Protein AF-A0A952DUS1-F1 (afdb_monomer)

InterPro domains:
  IPR027417 P-loop containing nucleoside triphosphate hydrolase [G3DSA:3.40.50.300] (45-186)

Foldseek 3Di:
DDDDDPDPPDDPDPPDQAALVRQVVVLVLLLVVLLVVVLVCLVVVVWQAEEEEAAPQLCLVVSVLSNCVSCVVVVAAEAEEEAAPFDAQNDHQQWDDDPVGDTPGDNGGHAQELVVVLVCLVVCVPPQQHEYEYAQVLRRHDDLVRVVSNSVSCVVSNHRYYYYHYQAAQLRAGSVVSQSSLVPTLAYEYTWHQAPQRSRDTFQHKWWKFWADPVGHTDLLPIAIGGHWAADSVSSNLLLVLCCVQAVQFQFADDPPPPPDTTGIHTDPDPDPVNVHHNNDRDHGPSVSVCCSCVRSVRDRHPDGCHSLNSHDDPNYDDPVPDDDD

Nearest PDB structures (foldseek):
  5fuy-assembly2_F-2  TM=8.968E-01  e=5.898E-08  Trypanosoma brucei
  5fuy-assembly1_B  TM=7.783E-01  e=5.898E-08  Trypanosoma brucei
  5fuy-assembly1_D  TM=7.734E-01  e=2.619E-07  Trypanosoma brucei
  5fuy-assembly1_C  TM=7.601E-01  e=5.046E-07  Trypanosoma brucei
  5fuy-assembly1_A  TM=7.558E-01  e=7.660E-07  Trypanosoma brucei

Mean predicted aligned error: 10.86 Å

Solvent-accessible surface area (backbone atoms only — not comparable to full-atom values): 17788 Å² total; per-residue (Å²): 134,90,79,85,95,80,82,92,80,89,70,87,76,70,75,69,80,36,48,48,69,54,39,55,48,50,52,51,51,51,36,53,51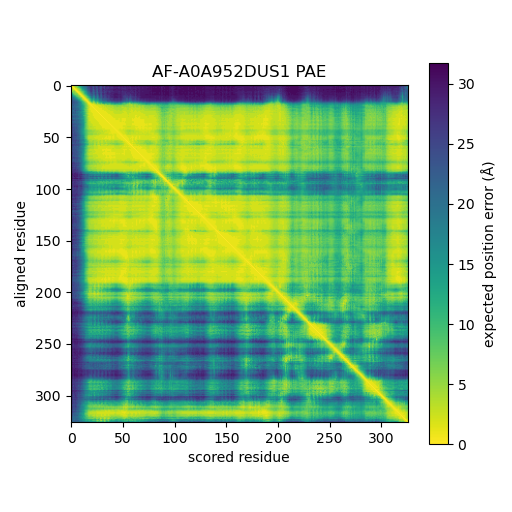,51,23,52,53,52,39,50,28,48,74,74,64,76,35,50,30,37,26,36,29,18,31,62,79,22,48,49,67,50,29,50,49,52,24,54,49,55,35,45,76,68,74,42,55,60,42,35,36,32,35,53,88,55,32,60,69,80,45,55,61,46,46,44,81,35,95,88,72,55,61,54,69,69,57,38,36,52,28,74,44,50,65,66,56,44,51,31,50,77,71,50,75,45,54,82,54,31,32,40,34,33,40,54,37,66,62,21,48,86,53,68,66,53,52,50,52,40,52,52,50,31,54,78,49,51,24,30,36,40,35,26,28,45,42,43,44,49,43,51,45,71,30,66,58,38,52,60,49,43,78,70,23,64,36,22,43,65,30,49,9,59,18,72,86,76,30,25,46,66,7,45,41,34,43,32,35,37,23,24,44,98,87,68,48,77,40,65,72,46,32,19,56,37,26,34,62,27,49,38,55,68,51,36,44,47,50,54,48,43,49,50,71,72,35,76,66,43,39,78,40,77,52,92,79,75,59,94,59,85,33,21,29,32,77,48,64,64,92,43,70,85,74,70,52,40,47,43,58,77,46,55,63,50,64,64,49,49,49,48,54,36,68,74,62,69,53,75,90,44,86,62,59,67,45,53,68,68,76,54,87,62,92,39,45,63,60,70,89,79,58,87,82,135

Sequence (326 aa):
MLIDDTDLTNSPLQPEALNKAQTERLIRERSRYATELVTTGILDGTLHLTTLYGVMGGRKTGTLADIVSGLRSNSRSVHIYQPKGINRGGLNDDQVWRRDGEAITGNVAGADSLLPIISNIKSRVIEPGAVISLVEAQFIDSDPDNIAAFLDIAKQMQHPVIVDALGSWFDGLPVGVCGDYIQRSNLAIPFQGWDDLDHSRFADCTLRLVGITPNGDVIDPHTEDTYYRGLTQPERIDLVNKVREVYQDRLLLNNPDGYQGVCYGLPSYTRDARFAPGAGRYRSASIDNWRQLYDFTGTPITTNVQPIKEVFSGENILNWQTVGFD

Secondary structure (DSSP, 8-state):
----S---SS---------HHHHHHHHHHHHHHHHHHHHHHHHTT--SEEEEEE-TTS-HHHHHHHHHHHHHHTT--EEEEEETT--STT--TT-EE-TTS-EE-SSEEEES-SHHHHHHHHTTSSPTT-EEEESSGGGT---HHHHHHHHHHHHHTT--EEEEEESB-TTS-B-HHHHHHHHH-SEEEEE-EE-TTTSSSEE-EEEEEEEE-TTS-EEEEEEEEEEE----HHHHHHHHHHHHHHHTT-EEEPPTT-----EEEEE-----TTTSS--SS--PPPHHHHHHHHHHHT----S----GGGTS--TTB--GGG----

Radius of gyration: 20.52 Å; Cα contacts (8 Å, |Δi|>4): 622; chains: 1; bounding box: 64×34×56 Å

pLDDT: mean 72.06, std 20.37, range [25.39, 98.19]

Structure (mmCIF, N/CA/C/O backbone):
data_AF-A0A952DUS1-F1
#
_entry.id   AF-A0A952DUS1-F1
#
loop_
_atom_site.group_PDB
_atom_site.id
_atom_site.type_symbol
_atom_site.label_atom_id
_atom_site.label_alt_id
_atom_site.label_comp_id
_atom_site.label_asym_id
_atom_site.label_entity_id
_atom_site.label_seq_id
_atom_site.pdbx_PDB_ins_code
_atom_site.Cartn_x
_atom_site.Cartn_y
_atom_site.Cartn_z
_atom_site.occupancy
_atom_site.B_iso_or_equiv
_atom_site.auth_seq_id
_atom_site.auth_comp_id
_atom_site.auth_asym_id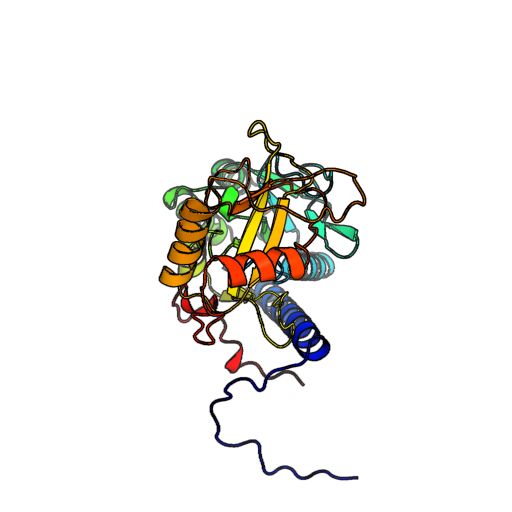
_atom_site.auth_atom_id
_atom_site.pdbx_PDB_model_num
ATOM 1 N N . MET A 1 1 ? -30.073 18.030 -25.724 1.00 34.53 1 MET A N 1
ATOM 2 C CA . MET A 1 1 ? -29.733 17.112 -26.827 1.00 34.53 1 MET A CA 1
ATOM 3 C C . MET A 1 1 ? -29.600 15.755 -26.171 1.00 34.53 1 MET A C 1
ATOM 5 O O . MET A 1 1 ? -28.659 15.560 -25.419 1.00 34.53 1 MET A O 1
ATOM 9 N N . LEU A 1 2 ? -30.657 14.952 -26.268 1.00 28.55 2 LEU A N 1
ATOM 10 C CA . LEU A 1 2 ? -30.746 13.624 -25.661 1.00 28.55 2 LEU A CA 1
ATOM 11 C C . LEU A 1 2 ? -29.854 12.688 -26.479 1.00 28.55 2 LEU A C 1
ATOM 13 O O . LEU A 1 2 ? -29.974 12.685 -27.704 1.00 28.55 2 LEU A O 1
ATOM 17 N N . ILE A 1 3 ? -28.953 11.964 -25.820 1.00 26.81 3 ILE A N 1
ATOM 18 C CA . ILE A 1 3 ? -28.220 10.851 -26.425 1.00 26.81 3 ILE A CA 1
ATOM 19 C C . ILE A 1 3 ? -28.745 9.574 -25.772 1.00 26.81 3 ILE A C 1
ATOM 21 O O . ILE A 1 3 ? -29.011 9.551 -24.573 1.00 26.81 3 ILE A O 1
ATOM 25 N N . ASP A 1 4 ? -28.981 8.609 -26.649 1.00 25.39 4 ASP A N 1
ATOM 26 C CA . ASP A 1 4 ? -29.752 7.379 -26.521 1.00 25.39 4 ASP A CA 1
ATOM 27 C C . ASP A 1 4 ? -29.122 6.357 -25.559 1.00 25.39 4 ASP A C 1
ATOM 29 O O . ASP A 1 4 ? -27.901 6.252 -25.455 1.00 25.39 4 ASP A O 1
ATOM 33 N N . ASP A 1 5 ? -29.983 5.594 -24.889 1.00 33.91 5 ASP A N 1
ATOM 34 C CA . ASP A 1 5 ? -29.718 4.803 -23.677 1.00 33.91 5 ASP A CA 1
ATOM 35 C C . ASP A 1 5 ? -29.651 3.288 -23.984 1.00 33.91 5 ASP A C 1
ATOM 37 O O . ASP A 1 5 ? -30.191 2.453 -23.258 1.00 33.91 5 ASP A O 1
ATOM 41 N N . THR A 1 6 ? -29.065 2.901 -25.125 1.00 29.48 6 THR A N 1
ATOM 42 C CA . THR A 1 6 ? -29.235 1.538 -25.674 1.00 29.48 6 THR A CA 1
ATOM 43 C C . THR A 1 6 ? -27.975 0.841 -26.201 1.00 29.48 6 THR A C 1
ATOM 45 O O . THR A 1 6 ? -28.086 0.031 -27.112 1.00 29.48 6 THR A O 1
ATOM 48 N N . ASP A 1 7 ? -26.796 1.038 -25.589 1.00 27.98 7 ASP A N 1
ATOM 49 C CA . ASP A 1 7 ? -25.590 0.275 -26.000 1.00 27.98 7 ASP A CA 1
ATOM 50 C C . ASP A 1 7 ? -24.656 -0.233 -24.875 1.00 27.98 7 ASP A C 1
ATOM 52 O O . ASP A 1 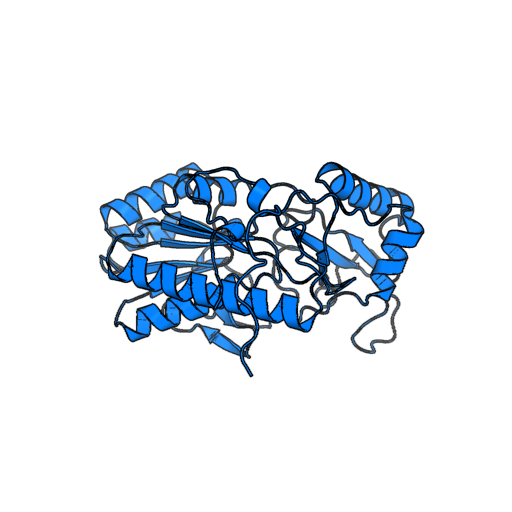7 ? -23.524 -0.637 -25.126 1.00 27.98 7 ASP A O 1
ATOM 56 N N . LEU A 1 8 ? -25.112 -0.296 -23.616 1.00 31.92 8 LEU A N 1
ATOM 57 C CA . LEU A 1 8 ? -24.276 -0.740 -22.478 1.00 31.92 8 LEU A CA 1
ATOM 58 C C . LEU A 1 8 ? -24.568 -2.156 -21.956 1.00 31.92 8 LEU A C 1
ATOM 60 O O . LEU A 1 8 ? -24.229 -2.484 -20.819 1.00 31.92 8 LEU A O 1
ATOM 64 N N . THR A 1 9 ? -25.148 -3.040 -22.771 1.00 31.78 9 THR A N 1
ATOM 65 C CA . THR A 1 9 ? -25.351 -4.441 -22.362 1.00 31.78 9 THR A CA 1
ATOM 66 C C . THR A 1 9 ? -24.590 -5.410 -23.262 1.00 31.78 9 THR A C 1
ATOM 68 O O . THR A 1 9 ? -24.868 -5.533 -24.448 1.00 31.78 9 THR A O 1
ATOM 71 N N . ASN A 1 10 ? -23.662 -6.145 -22.638 1.00 30.28 10 ASN A N 1
ATOM 72 C CA . ASN A 1 10 ? -22.916 -7.297 -23.159 1.00 30.28 10 ASN A CA 1
ATOM 73 C C . ASN A 1 10 ? -21.704 -7.010 -24.058 1.00 30.28 10 ASN A C 1
ATOM 75 O O . ASN A 1 10 ? -21.687 -7.332 -25.241 1.00 30.28 10 ASN A O 1
ATOM 79 N N . SER A 1 11 ? -20.606 -6.582 -23.438 1.00 25.80 11 SER A N 1
ATOM 80 C CA . SER A 1 11 ? -19.275 -7.037 -23.849 1.00 25.80 11 SER A CA 1
ATOM 81 C C . SER A 1 11 ? -18.365 -7.071 -22.617 1.00 25.80 11 SER A C 1
ATOM 83 O O . SER A 1 11 ? -18.368 -6.098 -21.858 1.00 25.80 11 SER A O 1
ATOM 85 N N . PRO A 1 12 ? -17.619 -8.161 -22.343 1.00 29.66 12 PRO A N 1
ATOM 86 C CA . PRO A 1 12 ? -16.571 -8.114 -21.336 1.00 29.66 12 PRO A CA 1
ATOM 87 C C . PRO A 1 12 ? -15.574 -7.081 -21.845 1.00 29.66 12 PRO A C 1
ATOM 89 O O . PRO A 1 12 ? -14.889 -7.338 -22.832 1.00 29.66 12 PRO A O 1
ATOM 92 N N . LEU A 1 13 ? -15.559 -5.895 -21.234 1.00 35.56 13 LEU A N 1
ATOM 93 C CA . LEU A 1 13 ? -14.638 -4.821 -21.581 1.00 35.56 13 LEU A CA 1
ATOM 94 C C . LEU A 1 13 ? -13.210 -5.382 -21.524 1.00 35.56 13 LEU A C 1
ATOM 96 O O . LEU A 1 13 ? -12.568 -5.401 -20.473 1.00 35.56 13 LEU A O 1
ATOM 100 N N . GLN A 1 14 ? -12.693 -5.821 -22.675 1.00 37.81 14 GLN A N 1
ATOM 101 C CA . GLN A 1 14 ? -11.315 -5.526 -23.001 1.00 37.81 14 GLN A CA 1
ATOM 102 C C . GLN A 1 14 ? -11.230 -4.015 -22.850 1.00 37.81 14 GLN A C 1
ATOM 104 O O . GLN A 1 14 ? -11.999 -3.323 -23.518 1.00 37.81 14 GLN A O 1
ATOM 109 N N . PRO A 1 15 ? -10.428 -3.496 -21.909 1.00 44.88 15 PRO A N 1
ATOM 110 C CA . PRO A 1 15 ? -10.396 -2.068 -21.699 1.00 44.88 15 PRO A CA 1
ATOM 111 C C . PRO A 1 15 ? -9.947 -1.459 -23.022 1.00 44.88 15 PRO A C 1
ATOM 113 O O . PRO A 1 15 ? -8.830 -1.719 -23.482 1.00 44.88 15 PRO A O 1
ATOM 116 N N . GLU A 1 16 ? -10.844 -0.703 -23.656 1.00 49.75 16 GLU A N 1
ATOM 117 C CA . GLU A 1 16 ? -10.467 0.231 -24.703 1.00 49.75 16 GLU A CA 1
ATOM 118 C C . GLU A 1 16 ? -9.232 0.975 -24.197 1.00 49.75 16 GLU A C 1
ATOM 120 O O . GLU A 1 16 ? -9.160 1.337 -23.017 1.00 49.75 16 GLU A O 1
ATOM 125 N N . ALA A 1 17 ? -8.210 1.108 -25.043 1.00 57.88 17 ALA A N 1
ATOM 126 C CA . ALA A 1 17 ? -7.012 1.839 -24.666 1.00 57.88 17 ALA A CA 1
ATOM 127 C C . ALA A 1 17 ? -7.438 3.246 -24.214 1.00 57.88 17 ALA A C 1
ATOM 129 O O . ALA A 1 17 ? -7.880 4.055 -25.028 1.00 57.88 17 ALA A O 1
ATOM 130 N N . LEU A 1 18 ? -7.356 3.510 -22.908 1.00 66.44 18 LEU A N 1
ATOM 131 C CA . LEU A 1 18 ? -7.603 4.830 -22.344 1.00 66.44 18 LEU A CA 1
ATOM 132 C C . LEU A 1 18 ? -6.501 5.760 -22.859 1.00 66.44 18 LEU A C 1
ATOM 134 O O . LEU A 1 18 ? -5.456 5.308 -23.292 1.00 66.44 18 LEU A O 1
ATOM 138 N N . ASN A 1 19 ? -6.668 7.071 -22.837 1.00 74.12 19 ASN A N 1
ATOM 139 C CA . ASN A 1 19 ? -5.522 7.973 -22.972 1.00 74.12 19 ASN A CA 1
ATOM 140 C C . ASN A 1 19 ? -4.934 8.299 -21.588 1.00 74.12 19 ASN A C 1
ATOM 142 O O . ASN A 1 19 ? -5.543 8.011 -20.557 1.00 74.12 19 ASN A O 1
ATOM 146 N N . LYS A 1 20 ? -3.767 8.956 -21.553 1.00 72.50 20 LYS A N 1
ATOM 147 C CA . LYS A 1 20 ? -3.098 9.369 -20.305 1.00 72.50 20 LYS A CA 1
ATOM 148 C C . LYS A 1 20 ? -4.036 10.048 -19.308 1.00 72.50 20 LYS A C 1
ATOM 150 O O . LYS A 1 20 ? -4.067 9.679 -18.137 1.00 72.50 20 LYS A O 1
ATOM 155 N N . ALA A 1 21 ? -4.816 11.020 -19.776 1.00 77.88 21 ALA A N 1
ATOM 156 C CA . ALA A 1 21 ? -5.717 11.782 -18.920 1.00 77.88 21 ALA A CA 1
ATOM 157 C C . ALA A 1 21 ? -6.835 10.903 -18.340 1.00 77.88 21 ALA A C 1
ATOM 159 O O . ALA A 1 21 ? -7.173 11.037 -17.165 1.00 77.88 21 ALA A O 1
ATOM 160 N N . GLN A 1 22 ? -7.377 9.976 -19.133 1.00 80.44 22 GLN A N 1
ATOM 161 C CA . GLN A 1 22 ? -8.388 9.018 -18.686 1.00 80.44 22 GLN A CA 1
ATOM 162 C C . GLN A 1 22 ? -7.818 8.013 -17.673 1.00 80.44 22 GLN A C 1
ATOM 164 O O . GLN A 1 22 ? -8.435 7.794 -16.632 1.00 80.44 22 GLN A O 1
ATOM 169 N N . THR A 1 23 ? -6.623 7.463 -17.913 1.00 75.00 23 THR A N 1
ATOM 170 C CA . THR A 1 23 ? -5.928 6.568 -16.969 1.00 75.00 23 THR A CA 1
ATOM 171 C C . THR A 1 23 ? -5.666 7.268 -15.634 1.00 75.00 23 THR A C 1
ATOM 173 O O . THR A 1 23 ? -5.975 6.736 -14.565 1.00 75.00 23 THR A O 1
ATOM 176 N N . GLU A 1 24 ? -5.135 8.493 -15.675 1.00 77.38 24 GLU A N 1
ATOM 177 C CA . GLU A 1 24 ? -4.877 9.287 -14.474 1.00 77.38 24 GLU A CA 1
ATOM 178 C C . GLU A 1 24 ? -6.161 9.647 -13.723 1.00 77.38 24 GLU A C 1
ATOM 180 O O . GLU A 1 24 ? -6.176 9.628 -12.489 1.00 77.38 24 GLU A O 1
ATOM 185 N N . ARG A 1 25 ? -7.233 9.992 -14.446 1.00 83.06 25 ARG A N 1
ATOM 186 C CA . ARG A 1 25 ? -8.546 10.262 -13.857 1.00 83.06 25 ARG A CA 1
ATOM 187 C C . ARG A 1 25 ? -9.076 9.021 -13.144 1.00 83.06 25 ARG A C 1
ATOM 189 O O . ARG A 1 25 ? -9.425 9.122 -11.972 1.00 83.06 25 ARG A O 1
ATOM 196 N N . LEU A 1 26 ? -9.033 7.857 -13.790 1.00 83.25 26 LEU A N 1
ATOM 197 C CA . LEU A 1 26 ? -9.537 6.620 -13.201 1.00 83.25 26 LEU A CA 1
ATOM 198 C C . LEU A 1 26 ? -8.725 6.189 -11.965 1.00 83.25 26 LEU A C 1
ATOM 200 O O . LEU A 1 26 ? -9.306 5.749 -10.977 1.00 83.25 26 LEU A O 1
ATOM 204 N N . ILE A 1 27 ? -7.396 6.377 -11.950 1.00 80.94 27 ILE A N 1
ATOM 205 C CA . ILE A 1 27 ? -6.570 6.165 -10.740 1.00 80.94 27 ILE A CA 1
ATOM 206 C C . ILE A 1 27 ? -7.042 7.062 -9.585 1.00 80.94 27 ILE A C 1
ATOM 208 O O . ILE A 1 27 ? -7.118 6.613 -8.439 1.00 80.94 27 ILE A O 1
ATOM 212 N N . ARG A 1 28 ? -7.357 8.334 -9.862 1.00 84.25 28 ARG A N 1
ATOM 213 C CA . ARG A 1 28 ? -7.849 9.271 -8.838 1.00 84.25 28 ARG A CA 1
ATOM 214 C C . ARG A 1 28 ? -9.249 8.897 -8.357 1.00 84.25 28 ARG A C 1
ATOM 216 O O . ARG 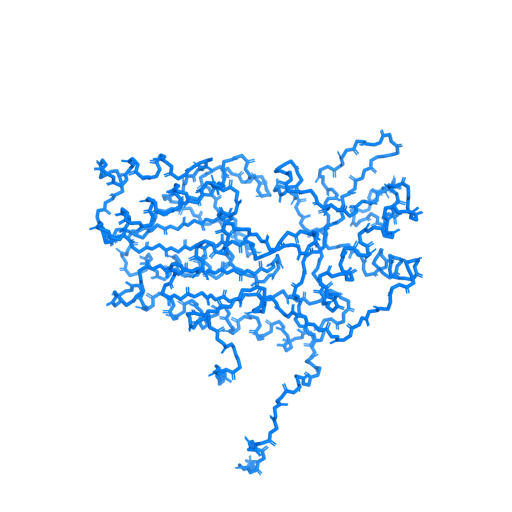A 1 28 ? -9.487 8.941 -7.155 1.00 84.25 28 ARG A O 1
ATOM 223 N N . GLU A 1 29 ? -10.144 8.500 -9.255 1.00 88.56 29 GLU A N 1
ATOM 224 C CA . GLU A 1 29 ? -11.502 8.064 -8.908 1.00 88.56 29 GLU A CA 1
ATOM 225 C C . GLU A 1 29 ? -11.488 6.787 -8.062 1.00 88.56 29 GLU A C 1
ATOM 227 O O . GLU A 1 29 ? -12.149 6.744 -7.026 1.00 88.56 29 GLU A O 1
ATOM 232 N N . ARG A 1 30 ? -10.648 5.803 -8.409 1.00 90.06 30 ARG A N 1
ATOM 233 C CA . ARG A 1 30 ? -10.405 4.607 -7.584 1.00 90.06 30 ARG A CA 1
ATOM 234 C C . ARG A 1 30 ? -9.867 4.960 -6.202 1.00 90.06 30 ARG A C 1
ATOM 236 O O . ARG A 1 30 ? -10.356 4.435 -5.208 1.00 90.06 30 ARG A O 1
ATOM 243 N N . SER A 1 31 ? -8.894 5.872 -6.128 1.00 90.06 31 SER A N 1
ATOM 244 C CA . SER A 1 31 ? -8.379 6.382 -4.851 1.00 90.06 31 SER A CA 1
ATOM 245 C C . SER A 1 31 ? -9.493 7.021 -4.022 1.00 90.06 31 SER A C 1
ATOM 247 O O . SER A 1 31 ? -9.631 6.688 -2.854 1.00 90.06 31 SER A O 1
ATOM 249 N N . ARG A 1 32 ? -10.317 7.893 -4.616 1.00 91.62 32 ARG A N 1
ATOM 250 C CA . ARG A 1 32 ? -11.434 8.554 -3.924 1.00 91.62 32 ARG A CA 1
ATOM 251 C C . ARG A 1 32 ? -12.456 7.544 -3.401 1.00 91.62 32 ARG A C 1
ATOM 253 O O . ARG A 1 32 ? -12.833 7.622 -2.237 1.00 91.62 32 ARG A O 1
ATOM 260 N N . TYR A 1 33 ? -12.860 6.592 -4.239 1.00 94.44 33 TYR A N 1
ATOM 261 C CA . TYR A 1 33 ? -13.798 5.536 -3.860 1.00 94.44 33 TYR A CA 1
ATOM 262 C C . TYR A 1 33 ? -13.248 4.674 -2.719 1.00 94.44 33 TYR A C 1
ATOM 264 O O . TYR A 1 33 ? -13.937 4.443 -1.731 1.00 94.44 33 TYR A O 1
ATOM 272 N N . ALA A 1 34 ? -11.986 4.243 -2.815 1.00 95.25 34 ALA A N 1
ATOM 273 C CA . ALA A 1 34 ? -11.331 3.486 -1.753 1.00 95.25 34 ALA A CA 1
ATOM 274 C C . ALA A 1 34 ? -11.264 4.286 -0.444 1.00 95.25 34 ALA A C 1
ATOM 276 O O . ALA A 1 34 ? -11.532 3.730 0.618 1.00 95.25 34 ALA A O 1
ATOM 277 N N . THR A 1 35 ? -10.960 5.586 -0.513 1.00 95.38 35 THR A N 1
ATOM 278 C CA . THR A 1 35 ? -10.967 6.465 0.660 1.00 95.38 35 THR A CA 1
ATOM 279 C C . THR A 1 35 ? -12.328 6.482 1.343 1.00 95.38 35 THR A C 1
ATOM 281 O O . THR A 1 35 ? -12.404 6.278 2.554 1.00 95.38 35 THR A O 1
ATOM 284 N N . GLU A 1 36 ? -13.398 6.710 0.584 1.00 95.69 36 GLU A N 1
ATOM 285 C CA . GLU A 1 36 ? -14.762 6.771 1.112 1.00 95.69 36 GLU A CA 1
ATOM 286 C C . GLU A 1 36 ? -15.203 5.432 1.709 1.00 95.69 36 GLU A C 1
ATOM 288 O O . GLU A 1 36 ? -15.675 5.392 2.848 1.00 95.69 36 GLU A O 1
ATOM 293 N N . LEU A 1 37 ? -14.974 4.338 0.978 1.00 96.56 37 LEU A N 1
ATOM 294 C CA . LEU A 1 37 ? -15.327 2.983 1.390 1.00 96.56 37 LEU A CA 1
ATOM 295 C C . LEU A 1 37 ? -14.634 2.594 2.701 1.00 96.56 37 LEU A C 1
ATOM 297 O O . LEU A 1 37 ? -15.286 2.134 3.636 1.00 96.56 37 LEU A O 1
ATOM 301 N N . VAL A 1 38 ? -13.319 2.808 2.788 1.00 97.69 38 VAL A N 1
ATOM 302 C CA . VAL A 1 38 ? -12.533 2.422 3.967 1.00 97.69 38 VAL A CA 1
ATOM 303 C C . VAL A 1 38 ? -12.842 3.328 5.154 1.00 97.69 38 VAL A C 1
ATOM 305 O O . VAL A 1 38 ? -13.028 2.836 6.264 1.00 97.69 38 VAL A O 1
ATOM 308 N N . THR A 1 39 ? -12.940 4.643 4.940 1.00 97.50 39 THR A N 1
ATOM 309 C CA . THR A 1 39 ? -13.258 5.590 6.020 1.00 97.50 39 THR A CA 1
ATOM 310 C C . THR A 1 39 ? -14.629 5.286 6.616 1.00 97.50 39 THR A C 1
ATOM 312 O O . THR A 1 39 ? -14.745 5.160 7.833 1.00 97.50 39 THR A O 1
ATOM 315 N N . THR A 1 40 ? -15.648 5.107 5.773 1.00 97.00 40 THR A N 1
ATOM 316 C CA . THR A 1 40 ? -17.011 4.782 6.215 1.00 97.00 40 THR A CA 1
ATOM 317 C C . THR A 1 40 ? -17.045 3.442 6.938 1.00 97.00 40 THR A C 1
ATOM 319 O O . THR A 1 40 ? -17.538 3.385 8.061 1.00 97.00 40 THR A O 1
ATOM 322 N N . GLY A 1 41 ? -16.432 2.406 6.357 1.00 97.12 41 GLY A N 1
ATOM 323 C CA . GLY A 1 41 ? -16.413 1.073 6.955 1.00 97.12 41 GLY A CA 1
ATOM 324 C C . GLY A 1 41 ? -15.667 1.001 8.295 1.00 97.12 41 GLY A C 1
ATOM 325 O O . GLY A 1 41 ? -15.972 0.184 9.159 1.00 97.12 41 GLY A O 1
ATOM 326 N N . ILE A 1 42 ? -14.679 1.868 8.522 1.00 97.00 42 ILE A N 1
ATOM 327 C CA . ILE A 1 42 ? -14.031 1.979 9.836 1.00 97.00 42 ILE A CA 1
ATOM 328 C C . ILE A 1 42 ? -14.920 2.737 10.829 1.00 97.00 42 ILE A C 1
ATOM 330 O O . ILE A 1 42 ? -14.953 2.387 12.010 1.00 97.00 42 ILE A O 1
ATOM 334 N N . LEU A 1 43 ? -15.614 3.788 10.384 1.00 96.06 43 LEU A N 1
ATOM 335 C CA . LEU A 1 43 ? -16.483 4.602 11.239 1.00 96.06 43 LEU A CA 1
ATOM 336 C C . LEU A 1 43 ? -17.747 3.852 11.679 1.00 96.06 43 LEU A C 1
ATOM 338 O O . LEU A 1 43 ? -18.183 4.033 12.814 1.00 96.06 43 LEU A O 1
ATOM 342 N N . ASP A 1 44 ? -18.310 3.006 10.817 1.00 95.31 44 ASP A N 1
ATOM 343 C CA . ASP A 1 44 ? -19.474 2.168 11.134 1.00 95.31 44 ASP A CA 1
ATOM 344 C C . ASP A 1 44 ? -19.106 0.833 11.817 1.00 95.31 44 ASP A C 1
ATOM 346 O O . ASP A 1 44 ? -19.982 0.132 12.327 1.00 95.31 44 ASP A O 1
ATOM 350 N N . GLY A 1 45 ? -17.810 0.504 11.878 1.00 93.56 45 GLY A N 1
ATOM 351 C CA . GLY A 1 45 ? -17.282 -0.699 12.521 1.00 93.56 45 GLY A CA 1
ATOM 352 C C . GLY A 1 45 ? -17.364 -1.975 11.677 1.00 93.56 45 GLY A C 1
ATOM 353 O O . GLY A 1 45 ? -17.133 -3.061 12.211 1.00 93.56 45 GLY A O 1
ATOM 354 N N . THR A 1 46 ? -17.679 -1.879 10.383 1.00 94.56 46 THR A N 1
ATOM 355 C CA . THR A 1 46 ? -17.738 -3.028 9.462 1.00 94.56 46 THR A CA 1
ATOM 356 C C . THR A 1 46 ? -16.363 -3.479 8.964 1.00 94.56 46 THR A C 1
ATOM 358 O O . THR A 1 46 ? -16.185 -4.655 8.635 1.00 94.56 46 THR A O 1
ATOM 361 N N . LEU A 1 47 ? -15.369 -2.586 8.950 1.00 95.44 47 LEU A N 1
ATOM 362 C CA . LEU A 1 47 ? -13.994 -2.877 8.549 1.00 95.44 47 LEU A CA 1
ATOM 363 C C . LEU A 1 47 ? -13.055 -2.843 9.754 1.00 95.44 47 LEU A C 1
ATOM 365 O O . LEU A 1 47 ? -12.773 -1.791 10.329 1.00 95.44 47 LEU A O 1
ATOM 369 N N . HIS A 1 48 ? -12.529 -4.018 10.106 1.00 94.75 48 HIS A N 1
ATOM 370 C CA . HIS A 1 48 ? -11.516 -4.171 11.148 1.00 94.75 48 HIS A CA 1
ATOM 371 C C . HIS A 1 48 ? -10.099 -4.168 10.569 1.00 94.75 48 HIS A C 1
ATOM 373 O O . HIS A 1 48 ? -9.233 -3.494 11.109 1.00 94.75 48 HIS A O 1
ATOM 379 N N . LEU A 1 49 ? -9.863 -4.852 9.451 1.00 97.56 49 LEU A N 1
ATOM 380 C CA . LEU A 1 49 ? -8.580 -4.861 8.753 1.00 97.56 49 LEU A CA 1
ATOM 381 C C . LEU A 1 49 ? -8.785 -4.587 7.261 1.00 97.56 49 LEU A C 1
ATOM 383 O O . LEU A 1 49 ? -9.526 -5.303 6.583 1.00 97.56 49 LEU A O 1
ATOM 387 N N . THR A 1 50 ? -8.089 -3.570 6.753 1.00 98.12 50 THR A N 1
ATOM 388 C CA . THR A 1 50 ? -8.040 -3.233 5.325 1.00 98.12 50 THR A CA 1
ATOM 389 C C . THR A 1 50 ? -6.601 -3.266 4.818 1.00 98.12 50 THR A C 1
ATOM 391 O O . THR A 1 50 ? -5.725 -2.639 5.412 1.00 98.12 50 THR A O 1
ATOM 394 N N . THR A 1 51 ? -6.352 -3.926 3.685 1.00 97.62 51 THR A N 1
ATOM 395 C CA . THR A 1 51 ? -5.050 -3.880 2.997 1.00 97.62 51 THR A CA 1
ATOM 396 C C . THR A 1 51 ? -5.156 -3.141 1.671 1.00 97.62 51 THR A C 1
ATOM 398 O O . THR A 1 51 ? -5.765 -3.628 0.725 1.00 97.62 51 THR A O 1
ATOM 401 N N . LEU A 1 52 ? -4.511 -1.987 1.572 1.00 96.00 52 LEU A N 1
ATOM 402 C CA . LEU A 1 52 ? -4.212 -1.301 0.323 1.00 96.00 52 LEU A CA 1
ATOM 403 C C . LEU A 1 52 ? -2.912 -1.902 -0.221 1.00 96.00 52 LEU A C 1
ATOM 405 O O . LEU A 1 52 ? -1.843 -1.718 0.359 1.00 96.00 52 LEU A O 1
ATOM 409 N N . TYR A 1 53 ? -2.986 -2.646 -1.319 1.00 92.94 53 TYR A N 1
ATOM 410 C CA . TYR A 1 53 ? -1.805 -3.283 -1.901 1.00 92.94 53 TYR A CA 1
ATOM 411 C C . TYR A 1 53 ? -1.667 -2.951 -3.369 1.00 92.94 53 TYR A C 1
ATOM 413 O O . TYR A 1 53 ? -2.612 -2.511 -4.011 1.00 92.94 53 TYR A O 1
ATOM 421 N N . GLY A 1 54 ? -0.476 -3.127 -3.923 1.00 87.38 54 GLY A N 1
ATOM 422 C CA . GLY A 1 54 ? -0.256 -2.772 -5.315 1.00 87.38 54 GLY A CA 1
ATOM 423 C C . GLY A 1 54 ? 1.181 -2.430 -5.634 1.00 87.38 54 GLY A C 1
ATOM 424 O O . GLY A 1 54 ? 2.071 -2.516 -4.787 1.00 87.38 54 GLY A O 1
ATOM 425 N N . VAL A 1 55 ? 1.398 -1.954 -6.847 1.00 78.00 55 VAL A N 1
ATOM 426 C CA . VAL A 1 55 ? 2.714 -1.508 -7.308 1.00 78.00 55 VAL A CA 1
ATOM 427 C C . VAL A 1 55 ? 3.041 -0.093 -6.839 1.00 78.00 55 VAL A C 1
ATOM 429 O O . VAL A 1 55 ? 2.175 0.644 -6.345 1.00 78.00 55 VAL A O 1
ATOM 432 N N . MET A 1 56 ? 4.309 0.303 -6.938 1.00 75.94 56 MET A N 1
ATOM 433 C CA . MET A 1 56 ? 4.685 1.705 -6.767 1.00 75.94 56 MET A CA 1
ATOM 434 C C . MET A 1 56 ? 3.956 2.569 -7.813 1.00 75.94 56 MET A C 1
ATOM 436 O O . MET A 1 56 ? 3.490 2.075 -8.836 1.00 75.94 56 MET A O 1
ATOM 440 N N . GLY A 1 57 ? 3.753 3.857 -7.522 1.00 71.88 57 GLY A N 1
ATOM 441 C CA . GLY A 1 57 ? 3.003 4.754 -8.414 1.00 71.88 57 GLY A CA 1
ATOM 442 C C . GLY A 1 57 ? 1.477 4.606 -8.374 1.00 71.88 57 GLY A C 1
ATOM 443 O O . GLY A 1 57 ? 0.784 5.532 -8.786 1.00 71.88 57 GLY A O 1
ATOM 444 N N . GLY A 1 58 ? 0.936 3.533 -7.785 1.00 74.62 58 GLY A N 1
ATOM 445 C CA . GLY A 1 58 ? -0.510 3.285 -7.679 1.00 74.62 58 GLY A CA 1
ATOM 446 C C . GLY A 1 58 ? -1.275 4.118 -6.643 1.00 74.62 58 GLY A C 1
ATOM 447 O O . GLY A 1 58 ? -2.415 3.805 -6.342 1.00 74.62 58 GLY A O 1
ATOM 448 N N . ARG A 1 59 ? -0.671 5.167 -6.072 1.00 80.50 59 ARG A N 1
ATOM 449 C CA . ARG A 1 59 ? -1.266 6.058 -5.050 1.00 80.50 59 ARG A CA 1
ATOM 450 C C . ARG A 1 59 ? -1.656 5.431 -3.701 1.00 80.50 59 ARG A C 1
ATOM 452 O O . ARG A 1 59 ? -2.250 6.151 -2.914 1.00 80.50 59 ARG A O 1
ATOM 459 N N . LYS A 1 60 ? -1.249 4.202 -3.364 1.00 88.00 60 LYS A N 1
ATOM 460 C CA . LYS A 1 60 ? -1.582 3.560 -2.069 1.00 88.00 60 LYS A CA 1
ATOM 461 C C . LYS A 1 60 ? -1.394 4.469 -0.844 1.00 88.00 60 LYS A C 1
ATOM 463 O O . LYS A 1 60 ? -2.360 4.758 -0.148 1.00 88.00 60 LYS A O 1
ATOM 468 N N . THR A 1 61 ? -0.191 5.017 -0.651 1.00 83.50 61 THR A N 1
ATOM 469 C CA . THR A 1 61 ? 0.113 5.935 0.462 1.00 83.50 61 THR A CA 1
ATOM 470 C C . THR A 1 61 ? -0.681 7.242 0.384 1.00 83.50 61 THR A C 1
ATOM 472 O O . THR A 1 61 ? -1.025 7.823 1.406 1.00 83.50 61 THR A O 1
ATOM 475 N N . GLY A 1 62 ? -1.012 7.708 -0.827 1.00 83.38 62 GLY A N 1
ATOM 476 C CA . GLY A 1 62 ? -1.878 8.875 -1.020 1.00 83.38 62 GLY A CA 1
ATOM 477 C C . GLY A 1 62 ? -3.320 8.594 -0.597 1.00 83.38 62 GLY A C 1
ATOM 478 O O . GLY A 1 62 ? -3.894 9.374 0.149 1.00 83.38 62 GLY A O 1
ATOM 479 N N . THR A 1 63 ? -3.878 7.451 -0.999 1.00 90.50 63 THR A N 1
ATOM 480 C CA . THR A 1 63 ? -5.196 6.991 -0.543 1.00 90.50 63 THR A CA 1
ATOM 481 C C . THR A 1 63 ? -5.219 6.805 0.972 1.00 90.50 63 THR A C 1
ATOM 483 O O . THR A 1 63 ? -6.152 7.251 1.632 1.00 90.50 63 THR A O 1
ATOM 486 N N . LEU A 1 64 ? -4.170 6.209 1.545 1.00 91.88 64 LEU A N 1
ATOM 487 C CA . LEU A 1 64 ? -4.020 6.085 2.992 1.00 91.88 64 LEU A CA 1
ATOM 488 C C . LEU A 1 64 ? -4.041 7.455 3.680 1.00 91.88 64 LEU A C 1
ATOM 490 O O . LEU A 1 64 ? -4.737 7.619 4.676 1.00 91.88 64 LEU A O 1
ATOM 494 N N . ALA A 1 65 ? -3.325 8.445 3.138 1.00 87.88 65 ALA A N 1
ATOM 495 C CA . ALA A 1 65 ? -3.328 9.809 3.661 1.00 87.88 65 ALA A CA 1
ATOM 496 C C . ALA A 1 65 ? -4.736 10.414 3.693 1.00 87.88 65 ALA A C 1
ATOM 498 O O . ALA A 1 65 ? -5.137 10.994 4.704 1.00 87.88 65 ALA A O 1
ATOM 499 N N . ASP A 1 66 ? -5.489 10.236 2.608 1.00 90.75 66 ASP A N 1
ATOM 500 C CA . ASP A 1 66 ? -6.860 10.724 2.494 1.00 90.75 66 ASP A CA 1
ATOM 501 C C . ASP A 1 66 ? -7.785 10.021 3.510 1.00 90.75 66 ASP A C 1
ATOM 503 O O . ASP A 1 66 ? -8.590 10.684 4.167 1.00 90.75 66 ASP A O 1
ATOM 507 N N . ILE A 1 67 ? -7.620 8.706 3.724 1.00 94.50 67 ILE A N 1
ATOM 508 C CA . ILE A 1 67 ? -8.353 7.942 4.753 1.00 94.50 67 ILE A CA 1
ATOM 509 C C . ILE A 1 67 ? -8.025 8.466 6.153 1.00 94.50 67 ILE A C 1
ATOM 511 O O . ILE A 1 67 ? -8.923 8.759 6.942 1.00 94.50 67 ILE A O 1
ATOM 515 N N . VAL A 1 68 ? -6.737 8.622 6.474 1.00 92.19 68 VAL A N 1
ATOM 516 C CA . VAL A 1 68 ? -6.286 9.151 7.770 1.00 92.19 68 VAL A CA 1
ATOM 517 C C . VAL A 1 68 ? -6.855 10.548 8.013 1.00 92.19 68 VAL A C 1
ATOM 519 O O . VAL A 1 68 ? -7.307 10.842 9.122 1.00 92.19 68 VAL A O 1
ATOM 522 N N . SER A 1 69 ? -6.855 11.404 6.990 1.00 90.81 69 SER A N 1
ATOM 523 C CA . SER A 1 69 ? -7.449 12.738 7.064 1.00 90.81 69 SER A CA 1
ATOM 524 C C . SER A 1 69 ? -8.945 12.659 7.382 1.00 90.81 69 SER A C 1
ATOM 526 O O . SER A 1 69 ? -9.382 13.269 8.358 1.00 90.81 69 SER A O 1
ATOM 528 N N . GLY A 1 70 ? -9.704 11.834 6.652 1.00 92.56 70 GLY A N 1
ATOM 529 C CA . GLY A 1 70 ? -11.134 11.625 6.889 1.00 92.56 70 GLY A CA 1
ATOM 530 C C . GLY A 1 70 ? -11.451 11.094 8.292 1.00 92.56 70 GLY A C 1
ATOM 531 O O . GLY A 1 70 ? -12.359 11.594 8.959 1.00 92.56 70 GLY A O 1
ATOM 532 N N . LEU A 1 71 ? -10.668 10.135 8.788 1.00 94.81 71 LEU A N 1
ATOM 533 C CA . LEU A 1 71 ? -10.809 9.589 10.142 1.00 94.81 71 LEU A CA 1
ATOM 534 C C . LEU A 1 71 ? -10.556 10.652 11.219 1.00 94.81 71 LEU A C 1
ATOM 536 O O . LEU A 1 71 ? -11.350 10.787 12.153 1.00 94.81 71 LEU A O 1
ATOM 540 N N . ARG A 1 72 ? -9.494 11.452 11.072 1.00 92.38 72 ARG A N 1
ATOM 541 C CA . ARG A 1 72 ?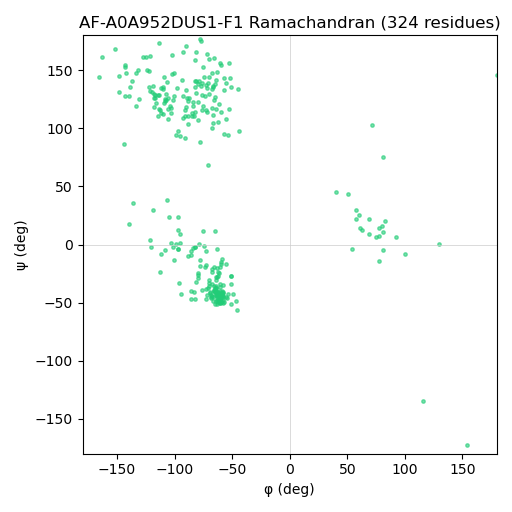 -9.172 12.542 12.009 1.00 92.38 72 ARG A CA 1
ATOM 542 C C . ARG A 1 72 ? -10.233 13.638 12.006 1.00 92.38 72 ARG A C 1
ATOM 544 O O . ARG A 1 72 ? -10.594 14.129 13.074 1.00 92.38 72 ARG A O 1
ATOM 551 N N . SER A 1 73 ? -10.783 13.982 10.840 1.00 92.12 73 SER A N 1
ATOM 552 C CA . SER A 1 73 ? -11.912 14.916 10.726 1.00 92.12 73 SER A CA 1
ATOM 553 C C . SER A 1 73 ? -13.168 14.422 11.452 1.00 92.12 73 SER A C 1
ATOM 555 O O . SER A 1 73 ? -13.971 15.238 11.891 1.00 92.12 73 SER A O 1
ATOM 557 N N . ASN A 1 74 ? -13.301 13.108 11.652 1.00 92.69 74 ASN A N 1
ATOM 558 C CA . ASN A 1 74 ? -14.350 12.475 12.457 1.00 92.69 74 ASN A CA 1
ATOM 559 C C . ASN A 1 74 ? -13.887 12.152 13.894 1.00 92.69 74 ASN A C 1
ATOM 561 O O . ASN A 1 74 ? -14.420 11.251 14.541 1.00 92.69 74 ASN A O 1
ATOM 565 N N . SER A 1 75 ? -12.872 12.864 14.399 1.00 90.94 75 SER A N 1
ATOM 566 C CA . SER A 1 75 ? -12.331 12.725 15.761 1.00 90.94 75 SER A CA 1
ATOM 567 C C . SER A 1 75 ? -11.829 11.319 16.118 1.00 90.94 75 SER A C 1
ATOM 569 O O . SER A 1 75 ? -11.718 10.981 17.298 1.00 90.94 75 SER A O 1
ATOM 571 N N . ARG A 1 76 ? -11.489 10.490 15.123 1.00 92.31 76 ARG A N 1
ATOM 572 C CA . ARG A 1 76 ? -10.808 9.215 15.362 1.00 92.31 76 ARG A CA 1
ATOM 573 C C . ARG A 1 76 ? -9.323 9.482 15.544 1.00 92.31 76 ARG A C 1
ATOM 575 O O . ARG A 1 76 ? -8.690 10.152 14.726 1.00 92.31 76 ARG A O 1
ATOM 582 N N . SER A 1 77 ? -8.763 8.924 16.608 1.00 94.19 77 SER A N 1
ATOM 583 C CA . SER A 1 77 ? -7.319 8.911 16.781 1.00 94.19 77 SER A CA 1
ATOM 584 C C . SER A 1 77 ? -6.689 7.863 15.869 1.00 94.19 77 SER A C 1
ATOM 586 O O . SER A 1 77 ? -7.234 6.769 15.688 1.00 94.19 77 SER A O 1
ATOM 588 N N . VAL A 1 78 ? -5.557 8.227 15.271 1.00 95.69 78 VAL A N 1
ATOM 589 C CA . VAL A 1 78 ? -4.843 7.406 14.294 1.00 95.69 78 VAL A CA 1
ATOM 590 C C . VAL A 1 78 ? -3.361 7.395 14.642 1.00 95.69 78 VAL A C 1
ATOM 592 O O . VAL A 1 78 ? -2.722 8.450 14.619 1.00 95.69 78 VAL A O 1
ATOM 595 N N . HIS A 1 79 ? -2.831 6.205 14.915 1.00 95.81 79 HIS A N 1
ATOM 596 C CA . HIS A 1 79 ? -1.411 5.931 15.130 1.00 95.81 79 HIS A CA 1
ATOM 597 C C . HIS A 1 79 ? -0.822 5.323 13.862 1.00 95.81 79 HIS A C 1
ATOM 599 O O . HIS A 1 79 ? -1.332 4.330 13.348 1.00 95.81 79 HIS A O 1
ATOM 605 N N . ILE A 1 80 ? 0.229 5.937 13.337 1.00 94.00 80 ILE A N 1
ATOM 606 C CA . ILE A 1 80 ? 0.838 5.590 12.058 1.00 94.00 80 ILE A CA 1
ATOM 607 C C . ILE A 1 80 ? 2.233 5.040 12.322 1.00 94.00 80 ILE A C 1
ATOM 609 O O . ILE A 1 80 ? 3.043 5.674 12.993 1.00 94.00 80 ILE A O 1
ATOM 613 N N . TYR A 1 81 ? 2.521 3.878 11.757 1.00 92.50 81 TYR A N 1
ATOM 614 C CA . TYR A 1 81 ? 3.828 3.251 11.811 1.00 92.50 81 TYR A CA 1
ATOM 615 C C . TYR A 1 81 ? 4.387 3.137 10.405 1.00 92.50 81 TYR A C 1
ATOM 617 O O . TYR A 1 81 ? 3.718 2.633 9.506 1.00 92.50 81 TYR A O 1
ATOM 625 N N . GLN A 1 82 ? 5.610 3.611 10.226 1.00 86.81 82 GLN A N 1
ATOM 626 C CA . GLN A 1 82 ? 6.374 3.461 8.992 1.00 86.81 82 GLN A CA 1
ATOM 627 C C . GLN A 1 82 ? 7.681 2.737 9.293 1.00 86.81 82 GLN A C 1
ATOM 629 O O . GLN A 1 82 ? 8.081 2.682 10.457 1.00 86.81 82 GLN A O 1
ATOM 634 N N . PRO A 1 83 ? 8.378 2.179 8.300 1.00 83.25 83 PRO A N 1
ATOM 635 C CA . PRO A 1 83 ? 9.569 1.419 8.595 1.00 83.25 83 PRO A CA 1
ATOM 636 C C . PRO A 1 83 ? 10.704 2.359 9.015 1.00 83.25 83 PRO A C 1
ATOM 638 O O . PRO A 1 83 ? 10.896 3.428 8.433 1.00 83.25 83 PRO A O 1
ATOM 641 N N . LYS A 1 84 ? 11.445 1.976 10.051 1.00 78.88 84 LYS A N 1
ATOM 642 C CA . LYS A 1 84 ? 12.483 2.824 10.648 1.00 78.88 84 LYS A CA 1
ATOM 643 C C . LYS A 1 84 ? 13.654 3.057 9.686 1.00 78.88 84 LYS A C 1
ATOM 645 O O . LYS A 1 84 ? 14.156 2.110 9.084 1.00 78.88 84 LYS A O 1
ATOM 650 N N . GLY A 1 85 ? 14.131 4.301 9.585 1.00 65.81 85 GLY A N 1
ATOM 651 C CA . GLY A 1 85 ? 15.293 4.647 8.756 1.00 65.81 85 GLY A CA 1
ATOM 652 C C . GLY A 1 85 ? 15.005 4.736 7.252 1.00 65.81 85 GLY A C 1
ATOM 653 O O . GLY A 1 85 ? 15.933 4.917 6.464 1.00 65.81 85 GLY A O 1
ATOM 654 N N . ILE A 1 86 ? 13.735 4.638 6.847 1.00 60.66 86 ILE A N 1
ATOM 655 C CA . ILE A 1 86 ? 13.284 4.853 5.470 1.00 60.66 86 ILE A CA 1
ATOM 656 C C . ILE A 1 86 ? 12.910 6.329 5.294 1.00 60.66 86 ILE A C 1
ATOM 658 O O . ILE A 1 86 ? 11.764 6.725 5.486 1.00 60.66 86 ILE A O 1
ATOM 662 N N . ASN A 1 87 ? 13.868 7.152 4.865 1.00 55.00 87 ASN A N 1
ATOM 663 C CA . ASN A 1 87 ? 13.627 8.580 4.647 1.00 55.00 87 ASN A CA 1
ATOM 664 C C . ASN A 1 87 ? 13.334 8.869 3.172 1.00 55.00 87 ASN A C 1
ATOM 666 O O . ASN A 1 87 ? 14.238 9.041 2.355 1.00 55.00 87 ASN A O 1
ATOM 670 N N . ARG A 1 88 ? 12.052 8.978 2.808 1.00 54.12 88 ARG A N 1
ATOM 671 C CA . ARG A 1 88 ? 11.664 9.524 1.497 1.00 54.12 88 ARG A CA 1
ATOM 672 C C . ARG A 1 88 ? 11.823 11.044 1.504 1.00 54.12 88 ARG A C 1
ATOM 674 O O . ARG A 1 88 ? 11.157 11.730 2.268 1.00 54.12 88 ARG A O 1
ATOM 681 N N . GLY A 1 89 ? 12.684 11.579 0.636 1.00 49.62 89 GLY A N 1
ATOM 682 C CA . GLY A 1 89 ? 12.782 13.028 0.402 1.00 49.62 89 GLY A CA 1
ATOM 683 C C . GLY A 1 89 ? 13.348 13.851 1.566 1.00 49.62 89 GLY A C 1
ATOM 684 O O . GLY A 1 89 ? 13.096 15.052 1.617 1.00 49.62 89 GLY A O 1
ATOM 685 N N . GLY A 1 90 ? 14.103 13.232 2.482 1.00 51.53 90 GLY A N 1
ATOM 686 C CA . GLY A 1 90 ? 14.695 13.917 3.638 1.00 51.53 90 GLY A CA 1
ATOM 687 C C . GLY A 1 90 ? 13.735 14.154 4.809 1.00 51.53 90 GLY A C 1
ATOM 688 O O . GLY A 1 90 ? 14.034 14.983 5.665 1.00 51.53 90 GLY A O 1
ATOM 689 N N . LEU A 1 91 ? 12.591 13.463 4.842 1.00 55.59 91 LEU A N 1
ATOM 690 C CA . LEU A 1 91 ? 11.709 13.444 6.011 1.00 55.59 91 LEU A CA 1
ATOM 691 C C . LEU A 1 91 ? 12.321 12.658 7.177 1.00 55.59 91 LEU A C 1
ATOM 693 O O . LEU A 1 91 ? 13.200 11.827 6.970 1.00 55.59 91 LEU A O 1
ATOM 697 N N . ASN A 1 92 ? 11.816 12.922 8.380 1.00 62.19 92 ASN A N 1
ATOM 698 C CA . ASN A 1 92 ? 12.163 12.221 9.614 1.00 62.19 92 ASN A CA 1
ATOM 699 C C . ASN A 1 92 ? 11.196 11.047 9.891 1.00 62.19 92 ASN A C 1
ATOM 701 O O . ASN A 1 92 ? 10.097 10.992 9.335 1.00 62.19 92 ASN A O 1
ATOM 705 N N . ASP A 1 93 ? 11.567 10.155 10.818 1.00 64.25 93 ASP A N 1
ATOM 706 C CA . ASP A 1 93 ? 10.767 8.983 11.233 1.00 64.25 93 ASP A CA 1
ATOM 707 C C . ASP A 1 93 ? 9.359 9.338 11.786 1.00 64.25 93 ASP A C 1
ATOM 709 O O . ASP A 1 93 ? 8.511 8.453 11.921 1.00 64.25 93 ASP A O 1
ATOM 713 N N . ASP A 1 94 ? 9.077 10.611 12.087 1.00 65.56 94 ASP A N 1
ATOM 714 C CA . ASP A 1 94 ? 7.796 11.143 12.581 1.00 65.56 94 ASP A CA 1
ATOM 715 C C . ASP A 1 94 ? 6.904 11.756 11.477 1.00 65.56 94 ASP A C 1
ATOM 717 O O . ASP A 1 94 ? 5.920 12.447 11.761 1.00 65.56 94 ASP A O 1
ATOM 721 N N . GLN A 1 95 ? 7.228 11.522 10.201 1.00 66.75 95 GLN A N 1
ATOM 722 C CA . GLN A 1 95 ? 6.515 12.102 9.062 1.00 66.75 95 GLN A CA 1
ATOM 723 C C . GLN A 1 95 ? 6.307 11.091 7.936 1.00 66.75 95 GLN A C 1
ATOM 725 O O . GLN A 1 95 ? 7.246 10.422 7.518 1.00 66.75 95 GLN A O 1
ATOM 730 N N . VAL A 1 96 ? 5.098 11.047 7.367 1.00 64.62 96 VAL A N 1
ATOM 731 C CA . VAL A 1 96 ? 4.821 10.283 6.137 1.00 64.62 96 VAL A CA 1
ATOM 732 C C . VAL A 1 96 ? 4.617 11.249 4.978 1.00 64.62 96 VAL A C 1
ATOM 734 O O . VAL A 1 96 ? 3.756 12.125 5.034 1.00 64.62 96 VAL A O 1
ATOM 737 N N . TRP A 1 97 ? 5.398 11.102 3.909 1.00 62.66 97 TRP A N 1
ATOM 738 C CA . TRP A 1 97 ? 5.320 12.004 2.758 1.00 62.66 97 TRP A CA 1
ATOM 739 C C . TRP A 1 97 ? 4.049 11.798 1.930 1.00 62.66 97 TRP A C 1
ATOM 741 O O . TRP A 1 97 ? 3.741 10.668 1.538 1.00 62.66 97 TRP A O 1
ATOM 751 N N . ARG A 1 98 ? 3.378 12.891 1.547 1.00 64.19 98 ARG A N 1
ATOM 752 C CA . ARG A 1 98 ? 2.380 12.885 0.469 1.00 64.19 98 ARG A CA 1
ATOM 753 C C . ARG A 1 98 ? 2.972 13.477 -0.808 1.00 64.19 98 ARG A C 1
ATOM 755 O O . ARG A 1 98 ? 3.755 14.422 -0.777 1.00 64.19 98 ARG A O 1
ATOM 762 N N . ARG A 1 99 ? 2.537 12.954 -1.961 1.00 53.66 99 ARG A N 1
ATOM 763 C CA . ARG A 1 99 ? 2.978 13.422 -3.292 1.00 53.66 99 ARG A CA 1
ATOM 764 C C . ARG A 1 99 ? 2.608 14.872 -3.614 1.00 53.66 99 ARG A C 1
ATOM 766 O O . ARG A 1 99 ? 3.209 15.445 -4.514 1.00 53.66 99 ARG A O 1
ATOM 773 N N . ASP A 1 100 ? 1.623 15.438 -2.927 1.00 55.69 100 ASP A N 1
ATOM 774 C CA . ASP A 1 100 ? 1.215 16.842 -3.053 1.00 55.69 100 ASP A CA 1
ATOM 775 C C . ASP A 1 100 ? 2.058 17.801 -2.191 1.00 55.69 100 ASP A C 1
ATOM 777 O O . ASP A 1 100 ? 1.901 19.012 -2.308 1.00 55.69 100 ASP A O 1
ATOM 781 N N . GLY A 1 101 ? 3.003 17.278 -1.399 1.00 54.69 101 GLY A N 1
ATOM 782 C CA . GLY A 1 101 ? 3.999 18.061 -0.668 1.00 54.69 101 GLY A CA 1
ATOM 783 C C . GLY A 1 101 ? 3.696 18.281 0.814 1.00 54.69 101 GLY A C 1
ATOM 784 O O . GLY A 1 101 ? 4.584 18.738 1.531 1.00 54.69 101 GLY A O 1
ATOM 785 N N . GLU A 1 102 ? 2.509 17.919 1.306 1.00 65.31 102 GLU A N 1
ATOM 786 C CA . GLU A 1 102 ? 2.201 17.984 2.740 1.00 65.31 102 GLU A CA 1
ATOM 787 C C . GLU A 1 102 ? 2.559 16.662 3.434 1.00 65.31 102 GLU A C 1
ATOM 789 O O . GLU A 1 102 ? 2.224 15.583 2.960 1.00 65.31 102 GLU A O 1
ATOM 794 N N . ALA A 1 103 ? 3.249 16.696 4.572 1.00 68.31 103 ALA A N 1
ATOM 795 C CA . ALA A 1 103 ? 3.484 15.476 5.344 1.00 68.31 103 ALA A CA 1
ATOM 796 C C . ALA A 1 103 ? 2.234 15.109 6.162 1.00 68.31 103 ALA 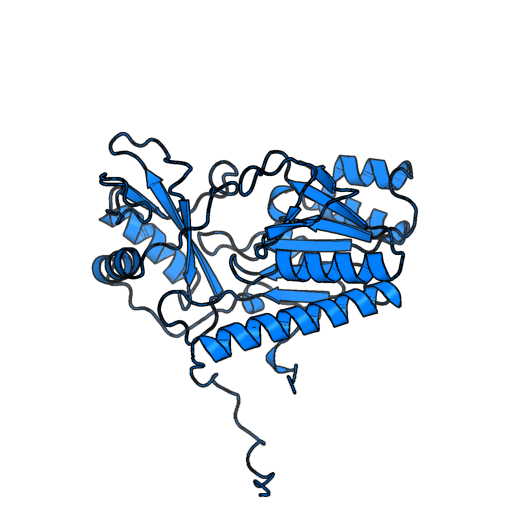A C 1
ATOM 798 O O . ALA A 1 103 ? 1.598 15.980 6.759 1.00 68.31 103 ALA A O 1
ATOM 799 N N . ILE A 1 104 ? 1.907 13.818 6.260 1.00 72.56 104 ILE A N 1
ATOM 800 C CA . ILE A 1 104 ? 1.051 13.334 7.344 1.00 72.56 104 ILE A CA 1
ATOM 801 C C . ILE A 1 104 ? 1.896 13.387 8.615 1.00 72.56 104 ILE A C 1
ATOM 803 O O . ILE A 1 104 ? 2.889 12.670 8.744 1.00 72.56 104 ILE A O 1
ATOM 807 N N . THR A 1 105 ? 1.506 14.256 9.538 1.00 69.50 105 THR A N 1
ATOM 808 C CA . THR A 1 105 ? 2.172 14.468 10.829 1.00 69.50 105 THR A CA 1
ATOM 809 C C . THR A 1 105 ? 1.268 14.019 11.985 1.00 69.50 105 THR A C 1
ATOM 811 O O . THR A 1 105 ? 0.110 13.637 11.768 1.00 69.50 105 THR A O 1
ATOM 814 N N . GLY A 1 106 ? 1.774 14.015 13.222 1.00 78.88 106 GLY A N 1
ATOM 815 C CA . GLY A 1 106 ? 1.032 13.620 14.430 1.00 78.88 106 GLY A CA 1
ATOM 816 C C . GLY A 1 106 ? 1.614 12.365 15.082 1.00 78.88 106 GLY A C 1
ATOM 817 O O . GLY A 1 106 ? 2.828 12.270 15.215 1.00 78.88 106 GLY A O 1
ATOM 818 N N . ASN A 1 107 ? 0.764 11.407 15.477 1.00 86.56 107 ASN A N 1
ATOM 819 C CA . ASN A 1 107 ? 1.177 10.117 16.058 1.00 86.56 107 ASN A CA 1
ATOM 820 C C . ASN A 1 107 ? 1.817 9.208 14.992 1.00 86.56 107 ASN A C 1
ATOM 822 O O . ASN A 1 107 ? 1.217 8.217 14.584 1.00 86.56 107 ASN A O 1
ATOM 826 N N . VAL A 1 108 ? 2.996 9.577 14.498 1.00 88.19 108 VAL A N 1
ATOM 827 C CA . VAL A 1 108 ? 3.785 8.817 13.524 1.00 88.19 108 VAL A CA 1
ATOM 828 C C . VAL A 1 108 ? 5.047 8.309 14.214 1.00 88.19 108 VAL A C 1
ATOM 830 O O . VAL A 1 108 ? 5.706 9.069 14.924 1.00 88.19 108 VAL A O 1
ATOM 833 N N . ALA A 1 109 ? 5.392 7.041 14.010 1.00 89.06 109 ALA A N 1
ATOM 834 C CA . ALA A 1 109 ? 6.614 6.457 14.546 1.00 89.06 109 ALA A CA 1
ATOM 835 C C . ALA A 1 109 ? 7.269 5.473 13.569 1.00 89.06 109 ALA A C 1
ATOM 837 O O . ALA A 1 109 ? 6.592 4.744 12.842 1.00 89.06 109 ALA A O 1
ATOM 838 N N . GLY A 1 110 ? 8.600 5.409 13.609 1.00 87.94 110 GLY A N 1
ATOM 839 C CA . GLY A 1 110 ? 9.373 4.356 12.957 1.00 87.94 110 GLY A CA 1
ATOM 840 C C . GLY A 1 110 ? 9.213 3.005 13.667 1.00 87.94 110 GLY A C 1
ATOM 841 O O . GLY A 1 110 ? 9.242 2.940 14.898 1.00 87.94 110 GLY A O 1
ATOM 842 N N . ALA A 1 111 ? 9.090 1.925 12.901 1.00 87.94 111 ALA A N 1
ATOM 843 C CA . ALA A 1 111 ? 9.003 0.548 13.377 1.00 87.94 111 ALA A CA 1
ATOM 844 C C . ALA A 1 111 ? 9.874 -0.385 12.522 1.00 87.94 111 ALA A C 1
ATOM 846 O O . ALA A 1 111 ? 9.953 -0.243 11.309 1.00 87.94 111 ALA A O 1
ATOM 847 N N . ASP A 1 112 ? 10.534 -1.343 13.156 1.00 87.94 112 ASP A N 1
ATOM 848 C CA . ASP A 1 112 ? 11.337 -2.406 12.531 1.00 87.94 112 ASP A CA 1
ATOM 849 C C . ASP A 1 112 ? 10.830 -3.814 12.904 1.00 87.94 112 ASP A C 1
ATOM 851 O O . ASP A 1 112 ? 11.443 -4.819 12.548 1.00 87.94 112 ASP A O 1
ATOM 855 N N . SER A 1 113 ? 9.718 -3.873 13.646 1.00 92.62 113 SER A N 1
ATOM 856 C CA . SER A 1 113 ? 8.944 -5.070 13.972 1.00 92.62 113 SER A CA 1
ATOM 857 C C . SER A 1 113 ? 7.547 -4.668 14.463 1.00 92.62 113 SER A C 1
ATOM 859 O O . SER A 1 113 ? 7.327 -3.539 14.916 1.00 92.62 113 SER A O 1
ATOM 861 N N . LEU A 1 114 ? 6.597 -5.605 14.435 1.00 96.50 114 LEU A N 1
ATOM 862 C CA . LEU A 1 114 ? 5.270 -5.445 15.038 1.00 96.50 114 LEU A CA 1
ATOM 863 C C . LEU A 1 114 ? 5.267 -5.632 16.565 1.00 96.50 114 LEU A C 1
ATOM 865 O O . LEU A 1 114 ? 4.336 -5.179 17.236 1.00 96.50 114 LEU A O 1
ATOM 869 N N . LEU A 1 115 ? 6.296 -6.258 17.150 1.00 95.25 115 LEU A N 1
ATOM 870 C CA . LEU A 1 115 ? 6.344 -6.554 18.590 1.00 95.25 115 LEU A CA 1
ATOM 871 C C . LEU A 1 115 ? 6.248 -5.302 19.491 1.00 95.25 115 LEU A C 1
ATOM 873 O O . LEU A 1 115 ? 5.481 -5.330 20.462 1.00 95.25 115 LEU A O 1
ATOM 877 N N . PRO A 1 116 ? 6.938 -4.179 19.201 1.00 94.38 116 PRO A N 1
ATOM 878 C CA . PRO A 1 116 ? 6.770 -2.947 19.974 1.00 94.38 116 PRO A CA 1
ATOM 879 C C . PRO A 1 116 ? 5.354 -2.366 19.869 1.00 94.38 116 PRO A C 1
ATOM 881 O O . PRO A 1 116 ? 4.821 -1.859 20.855 1.00 94.38 116 PRO A O 1
ATOM 884 N N . ILE A 1 117 ? 4.712 -2.487 18.704 1.00 96.44 117 ILE A N 1
ATOM 885 C CA . ILE A 1 117 ? 3.339 -2.014 18.483 1.00 96.44 117 ILE A CA 1
ATOM 886 C C . ILE A 1 117 ? 2.365 -2.849 19.321 1.00 96.44 117 ILE A C 1
ATOM 888 O O . ILE A 1 117 ? 1.533 -2.296 20.039 1.00 96.44 117 ILE A O 1
ATOM 892 N N . ILE A 1 118 ? 2.530 -4.176 19.321 1.00 97.06 118 ILE A N 1
ATOM 893 C CA . ILE A 1 118 ? 1.779 -5.090 20.191 1.00 97.06 118 ILE A CA 1
ATOM 894 C C . ILE A 1 118 ? 1.918 -4.687 21.664 1.00 97.06 118 ILE A C 1
ATOM 896 O O . ILE A 1 118 ? 0.924 -4.640 22.395 1.00 97.06 118 ILE A O 1
ATOM 900 N N . SER A 1 119 ? 3.143 -4.399 22.110 1.00 96.25 119 SER A N 1
ATOM 901 C CA . SER A 1 119 ? 3.401 -3.949 23.479 1.00 96.25 119 SER A CA 1
ATOM 902 C C . SER A 1 119 ? 2.645 -2.656 23.798 1.00 96.25 119 SER A C 1
ATOM 904 O O . SER A 1 119 ? 2.006 -2.568 24.845 1.00 96.25 119 SER A O 1
ATOM 906 N N . ASN A 1 120 ? 2.641 -1.687 22.876 1.00 96.06 120 ASN A N 1
ATOM 907 C CA . ASN A 1 120 ? 1.943 -0.409 23.036 1.00 96.06 120 ASN A CA 1
ATOM 908 C C . ASN A 1 120 ? 0.414 -0.554 23.091 1.00 96.06 120 ASN A C 1
ATOM 910 O O . ASN A 1 120 ? -0.236 0.160 23.857 1.00 96.06 120 ASN A O 1
ATOM 914 N N . ILE A 1 121 ? -0.164 -1.498 22.339 1.00 96.50 121 ILE A N 1
ATOM 915 C CA . ILE A 1 121 ? -1.590 -1.844 22.446 1.00 96.50 121 ILE A CA 1
ATOM 916 C C . ILE A 1 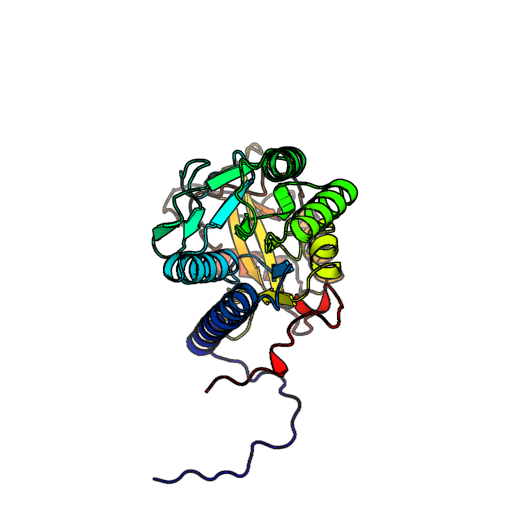121 ? -1.886 -2.413 23.841 1.00 96.50 121 ILE A C 1
ATOM 918 O O . ILE A 1 121 ? -2.787 -1.947 24.539 1.00 96.50 121 ILE A O 1
ATOM 922 N N . LYS A 1 122 ? -1.102 -3.404 24.289 1.00 95.31 122 LYS A N 1
ATOM 923 C CA . LYS A 1 122 ? -1.316 -4.073 25.586 1.00 95.31 122 LYS A CA 1
ATOM 924 C C . LYS A 1 122 ? -1.146 -3.129 26.774 1.00 95.31 122 LYS A C 1
ATOM 926 O O . LYS A 1 122 ? -1.886 -3.237 27.751 1.00 95.31 122 LYS A O 1
ATOM 931 N N . SER A 1 123 ? -0.184 -2.213 26.697 1.00 94.94 123 SER A N 1
ATOM 932 C CA . SER A 1 123 ? 0.095 -1.223 27.740 1.00 94.94 123 SER A CA 1
ATOM 933 C C . SER A 1 123 ? -0.821 0.002 27.684 1.00 94.94 123 SER A C 1
ATOM 935 O O . SER A 1 123 ? -0.732 0.855 28.565 1.00 94.94 123 SER A O 1
ATOM 937 N N . ARG A 1 124 ? -1.724 0.075 26.692 1.00 92.44 124 ARG A N 1
ATOM 938 C CA . ARG A 1 124 ? -2.635 1.206 26.447 1.00 92.44 124 ARG A CA 1
ATOM 939 C C . ARG A 1 124 ? -1.920 2.530 26.167 1.00 92.44 124 ARG A C 1
ATOM 941 O O . ARG A 1 124 ? -2.490 3.593 26.397 1.00 92.44 124 ARG A O 1
ATOM 948 N N . VAL A 1 125 ? -0.689 2.464 25.660 1.00 94.19 125 VAL A N 1
ATOM 949 C CA . VAL A 1 125 ? -0.033 3.617 25.023 1.00 94.19 125 VAL A CA 1
ATOM 950 C C . VAL A 1 125 ? -0.809 4.014 23.767 1.00 94.19 125 VAL A C 1
ATOM 952 O O . VAL A 1 125 ? -0.971 5.200 23.501 1.00 94.19 125 VAL A O 1
ATOM 955 N N . ILE A 1 126 ? -1.333 3.022 23.040 1.00 94.19 126 ILE A N 1
ATOM 956 C CA . ILE A 1 126 ? -2.381 3.220 22.038 1.00 94.19 126 ILE A CA 1
ATOM 957 C C . ILE A 1 126 ? -3.727 3.059 22.745 1.00 94.19 126 ILE A C 1
ATOM 959 O O . ILE A 1 126 ? -4.033 2.002 23.303 1.00 94.19 126 ILE A O 1
ATOM 963 N N . GLU A 1 127 ? -4.531 4.113 22.745 1.00 92.88 127 GLU A N 1
ATOM 964 C CA . GLU A 1 127 ? -5.841 4.140 23.383 1.00 92.88 127 GLU A CA 1
ATOM 965 C C . GLU A 1 127 ? -6.838 3.188 22.697 1.00 92.88 127 GLU A C 1
ATOM 967 O O . GLU A 1 127 ? -6.898 3.158 21.465 1.00 92.88 127 GLU A O 1
ATOM 972 N N . PRO A 1 128 ? -7.643 2.414 23.457 1.00 89.94 128 PRO A N 1
ATOM 973 C CA . PRO A 1 128 ? -8.576 1.442 22.888 1.00 89.94 128 PRO A CA 1
ATOM 974 C C . PRO A 1 128 ? -9.468 2.040 21.798 1.00 89.94 128 PRO A C 1
ATOM 976 O O . PRO A 1 128 ? -10.020 3.129 21.959 1.00 89.94 128 PRO A O 1
ATOM 979 N N . GLY A 1 129 ? -9.626 1.319 20.690 1.00 89.12 129 GLY A N 1
ATOM 980 C CA . GLY A 1 129 ? -10.438 1.778 19.564 1.00 89.12 129 GLY A CA 1
ATOM 981 C C . GLY A 1 129 ? -9.748 2.760 18.614 1.00 89.12 129 GLY A C 1
ATOM 982 O O . GLY A 1 129 ? -10.350 3.103 17.592 1.00 89.12 129 GLY A O 1
ATOM 983 N N . ALA A 1 130 ? -8.517 3.202 18.902 1.00 95.94 130 ALA A N 1
ATOM 984 C CA . ALA A 1 130 ? -7.718 3.981 17.960 1.00 95.94 130 ALA A CA 1
ATOM 985 C C . ALA A 1 130 ? -7.398 3.177 16.696 1.00 95.94 130 ALA A C 1
ATOM 987 O O . ALA A 1 130 ? -7.224 1.959 16.757 1.00 95.94 130 ALA A O 1
ATOM 988 N N . VAL A 1 131 ? -7.290 3.866 15.563 1.00 97.62 131 VAL A N 1
ATOM 989 C CA . VAL A 1 131 ? -6.916 3.252 14.286 1.00 97.62 131 VAL A CA 1
ATOM 990 C C . VAL A 1 131 ? -5.400 3.118 14.214 1.00 97.62 131 VAL A C 1
ATOM 992 O O . VAL A 1 131 ? -4.676 4.058 14.542 1.00 97.62 131 VAL A O 1
ATOM 995 N N . ILE A 1 132 ? -4.922 1.963 13.761 1.00 97.81 132 ILE A N 1
ATOM 996 C CA . ILE A 1 132 ? -3.505 1.693 13.530 1.00 97.81 132 ILE A CA 1
ATOM 997 C C . ILE A 1 132 ? -3.265 1.627 12.025 1.00 97.81 132 ILE A C 1
ATOM 999 O O . ILE A 1 132 ? -3.905 0.864 11.310 1.00 97.81 132 ILE A O 1
ATOM 1003 N N . SER A 1 133 ? -2.336 2.433 11.535 1.00 96.31 133 SER A N 1
ATOM 1004 C CA . SER A 1 133 ? -1.989 2.520 10.123 1.00 96.31 133 SER A CA 1
ATOM 1005 C C . SER A 1 133 ? -0.552 2.060 9.922 1.00 96.31 133 SER A C 1
ATOM 1007 O O . SER A 1 133 ? 0.358 2.656 10.488 1.00 96.31 133 SER A O 1
ATOM 1009 N N . LEU A 1 134 ? -0.331 1.041 9.096 1.00 94.94 134 LEU A N 1
ATOM 1010 C CA . LEU A 1 134 ? 0.995 0.557 8.716 1.00 94.94 134 LEU A CA 1
ATOM 1011 C C . LEU A 1 134 ? 1.325 1.043 7.303 1.00 94.94 134 LEU A C 1
ATOM 1013 O O . LEU A 1 134 ? 0.632 0.698 6.349 1.00 94.94 134 LEU A O 1
ATOM 1017 N N . VAL A 1 135 ? 2.371 1.849 7.172 1.00 90.06 135 VAL A N 1
ATOM 1018 C CA . VAL A 1 135 ? 2.875 2.388 5.905 1.00 90.06 135 VAL A CA 1
ATOM 1019 C C . VAL A 1 135 ? 4.047 1.537 5.443 1.00 90.06 135 VAL A C 1
ATOM 1021 O O . VAL A 1 135 ? 4.925 1.239 6.246 1.00 90.06 135 VAL A O 1
ATOM 1024 N N . GLU A 1 136 ? 4.079 1.169 4.159 1.00 86.25 136 GLU A N 1
ATOM 1025 C CA . GLU A 1 136 ? 5.147 0.338 3.579 1.00 86.25 136 GLU A CA 1
ATOM 1026 C C . GLU A 1 136 ? 5.395 -0.939 4.409 1.00 86.25 136 GLU A C 1
ATOM 1028 O O . GLU A 1 136 ? 6.530 -1.329 4.700 1.00 86.25 136 GLU A O 1
ATOM 1033 N N . ALA A 1 137 ? 4.299 -1.586 4.818 1.00 91.50 137 ALA A N 1
ATOM 1034 C CA . ALA A 1 137 ? 4.293 -2.648 5.820 1.00 91.50 137 ALA A CA 1
ATOM 1035 C C . ALA A 1 137 ? 5.134 -3.872 5.434 1.00 91.50 137 ALA A C 1
ATOM 1037 O O . ALA A 1 137 ? 5.546 -4.627 6.313 1.00 91.50 137 ALA A O 1
ATOM 1038 N N . GLN A 1 138 ? 5.449 -4.043 4.145 1.00 88.62 138 GLN A N 1
ATOM 1039 C CA . GLN A 1 138 ? 6.370 -5.074 3.669 1.00 88.62 138 GLN A CA 1
ATOM 1040 C C . GLN A 1 138 ? 7.789 -4.969 4.250 1.00 88.62 138 GLN A C 1
ATOM 1042 O O . GLN A 1 138 ? 8.562 -5.913 4.107 1.00 88.62 138 GLN A O 1
ATOM 1047 N N . PHE A 1 139 ? 8.146 -3.831 4.855 1.00 86.94 139 PHE A N 1
ATOM 1048 C CA . PHE A 1 139 ? 9.448 -3.606 5.485 1.00 86.94 139 PHE A CA 1
ATOM 1049 C C . PHE A 1 139 ? 9.400 -3.562 7.017 1.00 86.94 139 PHE A C 1
ATOM 1051 O O . PHE A 1 139 ? 10.452 -3.427 7.632 1.00 86.94 139 PHE A O 1
ATOM 1058 N N . ILE A 1 140 ? 8.217 -3.630 7.640 1.00 88.38 140 ILE A N 1
ATOM 1059 C CA . ILE A 1 140 ? 8.094 -3.508 9.102 1.00 88.38 140 ILE A CA 1
ATOM 1060 C C . ILE A 1 140 ? 8.378 -4.841 9.782 1.00 88.38 140 ILE A C 1
ATOM 1062 O O . ILE A 1 140 ? 9.109 -4.876 10.758 1.00 88.38 140 ILE A O 1
ATOM 1066 N N . ASP A 1 141 ? 7.794 -5.936 9.304 1.00 88.31 141 ASP A N 1
ATOM 1067 C CA . ASP A 1 141 ? 8.020 -7.259 9.880 1.00 88.31 141 ASP A CA 1
ATOM 1068 C C . ASP A 1 141 ? 7.915 -8.312 8.779 1.00 88.31 141 ASP A C 1
ATOM 1070 O O . ASP A 1 141 ? 7.146 -8.160 7.827 1.00 88.31 141 ASP A O 1
ATOM 1074 N N . SER A 1 142 ? 8.733 -9.354 8.895 1.00 86.00 142 SER A N 1
ATOM 1075 C CA . SER A 1 142 ? 8.808 -10.449 7.923 1.00 86.00 142 SER A CA 1
ATOM 1076 C C . SER A 1 142 ? 8.293 -11.773 8.482 1.00 86.00 142 SER A C 1
ATOM 1078 O O . SER A 1 142 ? 8.166 -12.738 7.729 1.00 86.00 142 SER A O 1
ATOM 1080 N N . ASP A 1 143 ? 8.001 -11.816 9.785 1.00 90.50 143 ASP A N 1
ATOM 1081 C CA . ASP A 1 143 ? 7.556 -13.012 10.481 1.00 90.50 143 ASP A CA 1
ATOM 1082 C C . ASP A 1 143 ? 6.014 -13.105 10.464 1.00 90.50 143 ASP A C 1
ATOM 1084 O O . ASP A 1 143 ? 5.333 -12.250 11.050 1.00 90.50 143 ASP A O 1
ATOM 1088 N N . PRO A 1 144 ? 5.432 -14.131 9.814 1.00 89.69 144 PRO A N 1
ATOM 1089 C CA . PRO A 1 144 ? 3.983 -14.307 9.756 1.00 89.69 144 PRO A CA 1
ATOM 1090 C C . PRO A 1 144 ? 3.343 -14.517 11.137 1.00 89.69 144 PRO A C 1
ATOM 1092 O O . PRO A 1 144 ? 2.181 -14.140 11.325 1.00 89.69 144 PRO A O 1
ATOM 1095 N N . ASP A 1 145 ? 4.078 -15.053 12.117 1.00 93.12 145 ASP A N 1
ATOM 1096 C CA . ASP A 1 145 ? 3.561 -15.257 13.474 1.00 93.12 145 ASP A CA 1
ATOM 1097 C C . ASP A 1 145 ? 3.400 -13.916 14.204 1.00 93.12 145 ASP A C 1
ATOM 1099 O O . ASP A 1 145 ? 2.397 -13.694 14.892 1.00 93.12 145 ASP A O 1
ATOM 1103 N N . ASN A 1 146 ? 4.322 -12.971 13.988 1.00 94.81 146 ASN A N 1
ATOM 1104 C CA . ASN A 1 146 ? 4.199 -11.607 14.509 1.00 94.81 146 ASN A CA 1
ATOM 1105 C C . ASN A 1 146 ? 3.022 -10.864 13.866 1.00 94.81 146 ASN A C 1
ATOM 1107 O O . ASN A 1 146 ? 2.289 -10.161 14.567 1.00 94.81 146 ASN A O 1
ATOM 1111 N N . ILE A 1 147 ? 2.810 -11.042 12.555 1.00 95.25 147 ILE A N 1
ATOM 1112 C CA . ILE A 1 147 ? 1.662 -10.472 11.830 1.00 95.25 147 ILE A CA 1
ATOM 1113 C C . ILE A 1 147 ? 0.352 -11.001 12.415 1.00 95.25 147 ILE A C 1
ATOM 1115 O O . ILE A 1 147 ? -0.532 -10.215 12.758 1.00 95.25 147 ILE A O 1
ATOM 1119 N N . ALA A 1 148 ? 0.232 -12.320 12.577 1.00 95.56 148 ALA A N 1
ATOM 1120 C CA . ALA A 1 148 ? -0.957 -12.938 13.154 1.00 95.56 148 ALA A CA 1
ATOM 1121 C C . ALA A 1 148 ? -1.215 -12.439 14.585 1.00 95.56 148 ALA A C 1
ATOM 1123 O O . ALA A 1 148 ? -2.313 -11.965 14.880 1.00 95.56 148 ALA A O 1
ATOM 1124 N N . ALA A 1 149 ? -0.191 -12.453 15.444 1.00 96.56 149 ALA A N 1
ATOM 1125 C CA . ALA A 1 149 ? -0.305 -11.986 16.821 1.00 96.56 149 ALA A CA 1
ATOM 1126 C C . ALA A 1 149 ? -0.729 -10.511 16.903 1.00 96.56 149 ALA A C 1
ATOM 1128 O O . ALA A 1 149 ? -1.591 -10.157 17.711 1.00 96.56 149 ALA A O 1
ATOM 1129 N N . PHE A 1 150 ? -0.154 -9.646 16.064 1.00 97.88 150 PHE A N 1
ATOM 1130 C CA . PHE A 1 150 ? -0.523 -8.234 15.993 1.00 97.88 150 PHE A CA 1
ATOM 1131 C C . PHE A 1 150 ? -1.991 -8.044 15.619 1.00 97.88 150 PHE A C 1
ATOM 1133 O O . PHE A 1 150 ? -2.710 -7.332 16.323 1.00 97.88 150 PHE A O 1
ATOM 1140 N N . LEU A 1 151 ? -2.443 -8.700 14.551 1.00 97.31 151 LEU A N 1
ATOM 1141 C CA . LEU A 1 151 ? -3.812 -8.569 14.060 1.00 97.31 151 LEU A CA 1
ATOM 1142 C C . LEU A 1 151 ? -4.836 -9.122 15.057 1.00 97.31 151 LEU A C 1
ATOM 1144 O O . LEU A 1 151 ? -5.865 -8.484 15.289 1.00 97.31 151 LEU A O 1
ATOM 1148 N N . ASP A 1 152 ? -4.539 -10.250 15.705 1.00 96.25 152 ASP A N 1
ATOM 1149 C CA . ASP A 1 152 ? -5.402 -10.829 16.737 1.00 96.25 152 ASP A CA 1
ATOM 1150 C C . ASP A 1 152 ? -5.556 -9.888 17.933 1.00 96.25 152 ASP A C 1
ATOM 1152 O O . ASP A 1 152 ? -6.666 -9.658 18.415 1.00 96.25 152 ASP A O 1
ATOM 1156 N N . ILE A 1 153 ? -4.454 -9.295 18.392 1.00 96.69 153 ILE A N 1
ATOM 1157 C CA . ILE A 1 153 ? -4.464 -8.361 19.522 1.00 96.69 153 ILE A CA 1
ATOM 1158 C C . ILE A 1 153 ? -5.177 -7.063 19.144 1.00 96.69 153 ILE A C 1
ATOM 1160 O O . ILE A 1 153 ? -6.005 -6.578 19.917 1.00 96.69 153 ILE A O 1
ATOM 1164 N N . ALA A 1 154 ? -4.919 -6.524 17.950 1.00 96.88 154 ALA A N 1
ATOM 1165 C CA . ALA A 1 154 ? -5.628 -5.358 17.434 1.00 96.88 154 ALA A CA 1
ATOM 1166 C C . ALA A 1 154 ? -7.142 -5.620 17.367 1.00 96.88 154 ALA A C 1
ATOM 1168 O O . ALA A 1 154 ? -7.932 -4.774 17.781 1.00 96.88 154 ALA A O 1
ATOM 1169 N N . LYS A 1 155 ? -7.557 -6.819 16.942 1.00 94.75 155 LYS A N 1
ATOM 1170 C CA . LYS A 1 155 ? -8.964 -7.241 16.911 1.00 94.75 155 LYS A CA 1
ATOM 1171 C C . LYS A 1 155 ? -9.592 -7.382 18.284 1.00 94.75 155 LYS A C 1
ATOM 1173 O O . LYS A 1 155 ? -10.661 -6.820 18.517 1.00 94.75 155 LYS A O 1
ATOM 1178 N N . GLN A 1 156 ? -8.931 -8.078 19.203 1.00 93.75 156 GLN A N 1
ATOM 1179 C CA . GLN A 1 156 ? -9.402 -8.234 20.582 1.00 93.75 156 GLN A CA 1
ATOM 1180 C C . GLN A 1 156 ? -9.596 -6.882 21.281 1.00 93.75 156 GLN A C 1
ATOM 1182 O O . GLN A 1 156 ? -10.529 -6.716 22.062 1.00 93.75 156 GLN A O 1
ATOM 1187 N N . MET A 1 157 ? -8.741 -5.911 20.963 1.00 93.88 157 MET A N 1
ATOM 1188 C CA . MET A 1 157 ? -8.744 -4.564 21.538 1.00 93.88 157 MET A CA 1
ATOM 1189 C C . MET A 1 157 ? -9.505 -3.538 20.677 1.00 93.88 157 MET A C 1
ATOM 1191 O O . MET A 1 157 ? -9.469 -2.342 20.965 1.00 93.88 157 MET A O 1
ATOM 1195 N N . GLN A 1 158 ? -10.217 -4.004 19.642 1.00 94.19 158 GLN A N 1
ATOM 1196 C CA . GLN A 1 158 ? -11.060 -3.200 18.751 1.00 94.19 158 GLN A CA 1
ATOM 1197 C C . GLN A 1 158 ? -10.330 -2.055 18.031 1.00 94.19 158 GLN A C 1
ATOM 1199 O O . GLN A 1 158 ? -10.944 -1.042 17.715 1.00 94.19 158 GLN A O 1
ATOM 1204 N N . HIS A 1 159 ? -9.037 -2.202 17.744 1.00 97.25 159 HIS A N 1
ATOM 1205 C CA . HIS A 1 159 ? -8.280 -1.272 16.908 1.00 97.25 159 HIS A CA 1
ATOM 1206 C C . HIS A 1 159 ? -8.454 -1.629 15.434 1.00 97.25 159 HIS A C 1
ATOM 1208 O O . HIS A 1 159 ? -7.963 -2.687 15.033 1.00 97.25 159 HIS A O 1
ATOM 1214 N N . PRO A 1 160 ? -9.106 -0.790 14.611 1.00 97.69 160 PRO A N 1
ATOM 1215 C CA . PRO A 1 160 ? -9.093 -0.981 13.170 1.00 97.69 160 PRO A CA 1
ATOM 1216 C C . PRO A 1 160 ? -7.666 -0.818 12.641 1.00 97.69 160 PRO A C 1
ATOM 1218 O O . PRO A 1 160 ? -6.928 0.056 13.101 1.00 97.69 160 PRO A O 1
ATOM 1221 N N . VAL A 1 161 ? -7.285 -1.639 11.671 1.00 98.19 161 VAL A N 1
ATOM 1222 C CA . VAL A 1 161 ? -5.955 -1.661 11.071 1.00 98.19 161 VAL A CA 1
ATOM 1223 C C . VAL A 1 161 ? -6.059 -1.355 9.581 1.00 98.19 161 VAL A C 1
ATOM 1225 O O . VAL A 1 161 ? -6.845 -1.967 8.856 1.00 98.19 161 VAL A O 1
ATOM 1228 N N . ILE A 1 162 ? -5.234 -0.426 9.108 1.00 98.00 162 ILE A N 1
ATOM 1229 C CA . ILE A 1 162 ? -5.064 -0.137 7.684 1.00 98.00 162 ILE A CA 1
ATOM 1230 C C . ILE A 1 162 ? -3.617 -0.430 7.313 1.00 98.00 162 ILE A C 1
ATOM 1232 O O . ILE A 1 162 ? -2.696 0.043 7.973 1.00 98.00 162 ILE A O 1
ATOM 1236 N N . VAL A 1 163 ? -3.411 -1.206 6.256 1.00 96.81 163 VAL A N 1
ATOM 1237 C CA . VAL A 1 163 ? -2.088 -1.607 5.775 1.00 96.81 163 VAL A CA 1
ATOM 1238 C C . VAL A 1 163 ? -1.881 -1.062 4.370 1.00 96.81 163 VAL A C 1
ATOM 1240 O O . VAL A 1 163 ? -2.693 -1.337 3.496 1.00 96.81 163 VAL A O 1
ATOM 1243 N N . ASP A 1 164 ? -0.797 -0.329 4.140 1.00 93.56 164 ASP A N 1
ATOM 1244 C CA . ASP A 1 164 ? -0.262 -0.009 2.813 1.00 93.56 164 ASP A CA 1
ATOM 1245 C C . ASP A 1 164 ? 0.976 -0.874 2.561 1.00 93.56 164 ASP A C 1
ATOM 1247 O O . ASP A 1 164 ? 1.949 -0.795 3.316 1.00 93.56 164 ASP A O 1
ATOM 1251 N N . ALA A 1 165 ? 0.940 -1.712 1.522 1.00 90.81 165 ALA A N 1
ATOM 1252 C CA . ALA A 1 165 ? 2.050 -2.597 1.184 1.00 90.81 165 ALA A CA 1
ATOM 1253 C C . ALA A 1 165 ? 2.268 -2.776 -0.325 1.00 90.81 165 ALA A C 1
ATOM 1255 O O . ALA A 1 165 ? 1.352 -2.673 -1.149 1.00 90.81 165 ALA A O 1
ATOM 1256 N N . LEU A 1 166 ? 3.501 -3.101 -0.714 1.00 85.94 166 LEU A N 1
ATOM 1257 C CA . LEU A 1 166 ? 3.773 -3.607 -2.061 1.00 85.94 166 LEU A CA 1
ATOM 1258 C C . LEU A 1 166 ? 3.158 -4.997 -2.249 1.00 85.94 166 LEU A C 1
ATOM 1260 O O . LEU A 1 166 ? 3.325 -5.867 -1.401 1.00 85.94 166 LEU A O 1
ATOM 1264 N N . GLY A 1 167 ? 2.479 -5.212 -3.380 1.00 84.12 167 GLY A N 1
ATOM 1265 C CA . GLY A 1 167 ? 1.953 -6.537 -3.737 1.00 84.12 167 GLY A CA 1
ATOM 1266 C C . GLY A 1 167 ? 3.014 -7.469 -4.335 1.00 84.12 167 GLY A C 1
ATOM 1267 O O . GLY A 1 167 ? 2.951 -8.685 -4.167 1.00 84.12 167 GLY A O 1
ATOM 1268 N N . SER A 1 168 ? 4.024 -6.900 -4.994 1.00 78.56 168 SER A N 1
ATOM 1269 C CA . SER A 1 168 ? 5.147 -7.629 -5.583 1.00 78.56 168 SER A CA 1
ATOM 1270 C C . SER A 1 168 ? 6.454 -6.851 -5.433 1.00 78.56 168 SER A C 1
ATOM 1272 O O . SER A 1 168 ? 6.451 -5.618 -5.396 1.00 78.56 168 SER A O 1
ATOM 1274 N N . TRP A 1 169 ? 7.567 -7.576 -5.393 1.00 75.75 169 TRP A N 1
ATOM 1275 C CA . TRP A 1 169 ? 8.913 -7.023 -5.507 1.00 75.75 169 TRP A CA 1
ATOM 1276 C C . TRP A 1 169 ? 9.246 -6.667 -6.966 1.00 75.75 169 TRP A C 1
ATOM 1278 O O . TRP A 1 169 ? 8.469 -6.938 -7.885 1.00 75.75 169 TRP A O 1
ATOM 1288 N N . PHE A 1 170 ? 10.411 -6.053 -7.183 1.00 68.06 170 PHE A N 1
ATOM 1289 C CA . PHE A 1 170 ? 10.888 -5.625 -8.507 1.00 68.06 170 PHE A CA 1
ATOM 1290 C C . PHE A 1 170 ? 11.210 -6.786 -9.459 1.00 68.06 170 PHE A C 1
ATOM 1292 O O . PHE A 1 170 ? 11.148 -6.627 -10.672 1.00 68.06 170 PHE A O 1
ATOM 1299 N N . ASP A 1 171 ? 11.506 -7.968 -8.913 1.00 62.03 171 ASP A N 1
ATOM 1300 C CA . ASP A 1 171 ? 11.614 -9.226 -9.664 1.00 62.03 171 ASP A CA 1
ATOM 1301 C C . ASP A 1 171 ? 10.234 -9.789 -10.073 1.00 62.03 171 ASP A C 1
ATOM 1303 O O . ASP A 1 171 ? 10.130 -10.829 -10.725 1.00 62.03 171 ASP A O 1
ATOM 1307 N N . GLY A 1 172 ? 9.153 -9.103 -9.688 1.00 65.75 172 GLY A N 1
ATOM 1308 C CA . GLY A 1 172 ? 7.782 -9.498 -9.961 1.00 65.75 172 GLY A CA 1
ATOM 1309 C C . GLY A 1 172 ? 7.279 -10.656 -9.103 1.00 65.75 172 GLY A C 1
ATOM 1310 O O . GLY A 1 172 ? 6.174 -11.141 -9.372 1.00 65.75 172 GLY A O 1
ATOM 1311 N N . LEU A 1 173 ? 8.058 -11.107 -8.111 1.00 72.62 173 LEU A N 1
ATOM 1312 C CA . LEU A 1 173 ? 7.623 -12.100 -7.137 1.00 72.62 173 LEU A CA 1
ATOM 1313 C C . LEU A 1 173 ? 6.648 -11.466 -6.136 1.00 72.62 173 LEU A C 1
ATOM 1315 O O . LEU A 1 173 ? 6.847 -10.316 -5.733 1.00 72.62 173 LEU A O 1
ATOM 1319 N N . PRO A 1 174 ? 5.625 -12.208 -5.678 1.00 79.50 174 PRO A N 1
ATOM 1320 C CA . PRO A 1 174 ? 4.735 -11.732 -4.629 1.00 79.50 174 PRO A CA 1
ATOM 1321 C C . PRO A 1 174 ? 5.503 -11.367 -3.353 1.00 79.50 174 PRO A C 1
ATOM 1323 O O . PRO A 1 174 ? 6.451 -12.050 -2.950 1.00 79.50 174 PRO A O 1
ATOM 1326 N N . VAL A 1 175 ? 5.054 -10.314 -2.674 1.00 85.19 175 VAL A N 1
ATOM 1327 C CA . VAL A 1 175 ? 5.513 -10.007 -1.317 1.00 85.19 175 VAL A CA 1
ATOM 1328 C C . VAL A 1 175 ? 4.767 -10.921 -0.345 1.00 85.19 175 VAL A C 1
ATOM 1330 O O . VAL A 1 175 ? 3.582 -10.711 -0.098 1.00 85.19 175 VAL A O 1
ATOM 1333 N N . GLY A 1 176 ? 5.450 -11.926 0.215 1.00 85.56 176 GLY A N 1
ATOM 1334 C CA . GLY A 1 176 ? 4.834 -12.942 1.088 1.00 85.56 176 GLY A CA 1
ATOM 1335 C C . GLY A 1 176 ? 3.9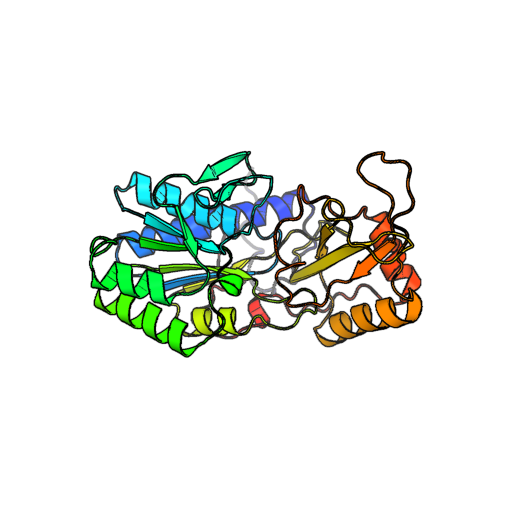95 -12.347 2.223 1.00 85.56 176 GLY A C 1
ATOM 1336 O O . GLY A 1 176 ? 2.806 -12.634 2.317 1.00 85.56 176 GLY A O 1
ATOM 1337 N N . VAL A 1 177 ? 4.571 -11.406 2.977 1.00 89.38 177 VAL A N 1
ATOM 1338 C CA . VAL A 1 177 ? 3.872 -10.725 4.080 1.00 89.38 177 VAL A CA 1
ATOM 1339 C C . VAL A 1 177 ? 2.664 -9.900 3.640 1.00 89.38 177 VAL A C 1
ATOM 1341 O O . VAL A 1 177 ? 1.707 -9.763 4.394 1.00 89.38 177 VAL A O 1
ATOM 1344 N N . CYS A 1 178 ? 2.649 -9.379 2.407 1.00 91.50 178 CYS A N 1
ATOM 1345 C CA . CYS A 1 178 ? 1.459 -8.722 1.865 1.00 91.50 178 CYS A CA 1
ATOM 1346 C C . CYS A 1 178 ? 0.315 -9.731 1.704 1.00 91.50 178 CYS A C 1
ATOM 1348 O O . CYS A 1 178 ? -0.821 -9.431 2.069 1.00 91.50 178 CYS A O 1
ATOM 1350 N N . GLY A 1 179 ? 0.630 -10.946 1.244 1.00 91.38 179 GLY A N 1
ATOM 1351 C CA . GLY A 1 179 ? -0.315 -12.060 1.201 1.00 91.38 179 GLY A CA 1
ATOM 1352 C C . GLY A 1 179 ? -0.880 -12.406 2.581 1.00 91.38 179 GLY A C 1
ATOM 1353 O O . GLY A 1 179 ? -2.089 -12.600 2.702 1.00 91.38 179 GLY A O 1
ATOM 1354 N N . ASP A 1 180 ? -0.045 -12.406 3.625 1.00 93.00 180 ASP A N 1
ATOM 1355 C CA . ASP A 1 180 ? -0.481 -12.688 5.000 1.00 93.00 180 ASP A CA 1
ATOM 1356 C C . ASP A 1 180 ? -1.492 -11.661 5.527 1.00 93.00 180 ASP A C 1
ATOM 1358 O O . ASP A 1 180 ? -2.483 -12.048 6.161 1.00 93.00 180 ASP A O 1
ATOM 1362 N N . TYR A 1 181 ? -1.280 -10.373 5.223 1.00 95.62 181 TYR A N 1
ATOM 1363 C CA . TYR A 1 181 ? -2.253 -9.315 5.509 1.00 95.62 181 TYR A CA 1
ATOM 1364 C C . TYR A 1 181 ? -3.535 -9.509 4.696 1.00 95.62 181 TYR A C 1
ATOM 1366 O O . TYR A 1 181 ? -4.614 -9.562 5.281 1.00 95.62 181 TYR A O 1
ATOM 1374 N N . ILE A 1 182 ? -3.432 -9.683 3.371 1.00 94.38 182 ILE A N 1
ATOM 1375 C CA . ILE A 1 182 ? -4.593 -9.850 2.480 1.00 94.38 182 ILE A CA 1
ATOM 1376 C C . ILE A 1 182 ? -5.481 -11.003 2.946 1.00 94.38 182 ILE A C 1
ATOM 1378 O O . ILE A 1 182 ? -6.689 -10.825 3.029 1.00 94.38 182 ILE A O 1
ATOM 1382 N N . GLN A 1 183 ? -4.920 -12.157 3.304 1.00 93.06 183 GLN A N 1
ATOM 1383 C CA . GLN A 1 183 ? -5.704 -13.319 3.745 1.00 93.06 183 GLN A CA 1
ATOM 1384 C C . GLN A 1 183 ? -6.523 -13.071 5.021 1.00 93.06 183 GLN A C 1
ATOM 1386 O O . GLN A 1 183 ? -7.506 -13.769 5.261 1.00 93.06 183 GLN A O 1
ATOM 1391 N N . ARG A 1 184 ? -6.123 -12.103 5.851 1.00 93.88 184 ARG A N 1
ATOM 1392 C CA . ARG A 1 184 ? -6.779 -11.782 7.130 1.00 93.88 184 ARG A CA 1
ATOM 1393 C C . ARG A 1 184 ? -7.692 -10.562 7.041 1.00 93.88 184 ARG A C 1
ATOM 1395 O O . ARG A 1 184 ? -8.475 -10.326 7.960 1.00 93.88 184 ARG A O 1
ATOM 1402 N N . SER A 1 185 ? -7.589 -9.786 5.965 1.00 95.50 185 SER A N 1
ATOM 1403 C CA . SER A 1 185 ? -8.331 -8.541 5.776 1.00 95.50 185 SER A CA 1
ATOM 1404 C C . SER A 1 185 ? -9.815 -8.768 5.536 1.00 95.50 185 SER A C 1
ATOM 1406 O O . SER A 1 185 ? -10.212 -9.679 4.813 1.00 95.50 185 SER A O 1
ATOM 1408 N N . ASN A 1 186 ? -10.647 -7.872 6.064 1.00 95.75 186 ASN A N 1
ATOM 1409 C CA . ASN A 1 186 ? -12.047 -7.773 5.650 1.00 95.75 186 ASN A CA 1
ATOM 1410 C C . ASN A 1 186 ? -12.152 -7.271 4.208 1.00 95.75 186 ASN A C 1
ATOM 1412 O O . ASN A 1 186 ? -13.048 -7.676 3.476 1.00 95.75 186 ASN A O 1
ATOM 1416 N N . LEU A 1 187 ? -11.222 -6.394 3.821 1.00 96.75 187 LEU A N 1
ATOM 1417 C CA . LEU A 1 187 ? -11.163 -5.785 2.503 1.00 96.75 187 LEU A CA 1
ATOM 1418 C C . LEU A 1 187 ? -9.709 -5.624 2.056 1.00 96.75 187 LEU A C 1
ATOM 1420 O O . LEU A 1 187 ? -8.888 -5.031 2.754 1.00 96.75 187 LEU A O 1
ATOM 1424 N N . ALA A 1 188 ? -9.392 -6.114 0.866 1.00 96.38 188 ALA A N 1
ATOM 1425 C CA . ALA A 1 188 ? -8.115 -5.890 0.210 1.00 96.38 188 ALA A CA 1
ATOM 1426 C C . ALA A 1 188 ? -8.340 -5.122 -1.097 1.00 96.38 188 ALA A C 1
ATOM 1428 O O . ALA A 1 188 ? -9.126 -5.532 -1.946 1.00 96.38 188 ALA A O 1
ATOM 1429 N N . ILE A 1 189 ? -7.655 -3.996 -1.276 1.00 95.06 189 ILE A N 1
ATOM 1430 C CA . ILE A 1 189 ? -7.853 -3.094 -2.410 1.00 95.06 189 ILE A CA 1
ATOM 1431 C C . ILE A 1 189 ? -6.585 -3.087 -3.272 1.00 95.06 189 ILE A C 1
ATOM 1433 O O . ILE A 1 189 ? -5.563 -2.552 -2.830 1.00 95.06 189 ILE A O 1
ATOM 1437 N N . PRO A 1 190 ? -6.629 -3.655 -4.494 1.00 91.88 190 PRO A N 1
ATOM 1438 C CA . PRO A 1 190 ? -5.505 -3.613 -5.418 1.00 91.88 190 PRO A CA 1
ATOM 1439 C C . PRO A 1 190 ? -5.383 -2.238 -6.073 1.00 91.88 190 PRO A C 1
ATOM 1441 O O . PRO A 1 190 ? -6.318 -1.751 -6.702 1.00 91.88 190 PRO A O 1
ATOM 1444 N N . PHE A 1 191 ? -4.198 -1.651 -6.034 1.00 86.38 191 PHE A N 1
ATOM 1445 C CA . PHE A 1 191 ? -3.855 -0.421 -6.729 1.00 86.38 191 PHE A CA 1
ATOM 1446 C C . PHE A 1 191 ? -2.888 -0.696 -7.869 1.00 86.38 191 PHE A C 1
ATOM 1448 O O . PHE A 1 191 ? -1.874 -1.383 -7.722 1.00 86.38 191 PHE A O 1
ATOM 1455 N N . GLN A 1 192 ? -3.197 -0.099 -9.011 1.00 78.94 192 GLN A N 1
ATOM 1456 C CA . GLN A 1 192 ? -2.376 -0.157 -10.210 1.00 78.94 192 GLN A CA 1
ATOM 1457 C C . GLN A 1 192 ? -1.745 1.214 -10.461 1.00 78.94 192 GLN A C 1
ATOM 1459 O O . GLN A 1 192 ? -2.362 2.242 -10.172 1.00 78.94 192 GLN A O 1
ATOM 1464 N N . GLY A 1 193 ? -0.512 1.227 -10.966 1.00 71.50 193 GLY A N 1
ATOM 1465 C CA . GLY A 1 193 ? 0.191 2.455 -11.344 1.00 71.50 193 GLY A CA 1
ATOM 1466 C C . GLY A 1 193 ? -0.293 3.007 -12.685 1.00 71.50 193 GLY A C 1
ATOM 1467 O O . GLY A 1 193 ? -1.107 2.383 -13.369 1.00 71.50 193 GLY A O 1
ATOM 1468 N N . TRP A 1 194 ? 0.230 4.166 -13.093 1.00 69.25 194 TRP A N 1
ATOM 1469 C CA . TRP A 1 194 ? 0.181 4.551 -14.509 1.00 69.25 194 TRP A CA 1
ATOM 1470 C C . TRP A 1 194 ? 1.229 3.721 -15.263 1.00 69.25 194 TRP A C 1
ATOM 1472 O O . TRP A 1 194 ? 2.233 3.377 -14.657 1.00 69.25 194 TRP A O 1
ATOM 1482 N N . ASP A 1 195 ? 1.065 3.446 -16.558 1.00 68.50 195 ASP A N 1
ATOM 1483 C CA . ASP A 1 195 ? 2.156 2.923 -17.407 1.00 68.50 195 ASP A CA 1
ATOM 1484 C C . ASP A 1 195 ? 2.987 4.055 -18.041 1.00 68.50 195 ASP A C 1
ATOM 1486 O O . ASP A 1 195 ? 2.428 4.954 -18.673 1.00 68.50 195 ASP A O 1
ATOM 1490 N N . ASP A 1 196 ? 4.302 4.056 -17.817 1.00 60.88 196 ASP A N 1
ATOM 1491 C CA . ASP A 1 196 ? 5.222 5.111 -18.265 1.00 60.88 196 ASP A CA 1
ATOM 1492 C C . ASP A 1 196 ? 5.511 5.090 -19.778 1.00 60.88 196 ASP A C 1
ATOM 1494 O O . ASP A 1 196 ? 5.930 6.109 -20.324 1.00 60.88 196 ASP A O 1
ATOM 1498 N N . LEU A 1 197 ? 5.276 3.970 -20.475 1.00 58.19 197 LEU A N 1
ATOM 1499 C CA . LEU A 1 197 ? 5.604 3.843 -21.907 1.00 58.19 197 LEU A CA 1
ATOM 1500 C C . LEU A 1 197 ? 4.508 4.352 -22.834 1.00 58.19 197 LEU A C 1
ATOM 1502 O O . LEU A 1 197 ? 4.771 5.023 -23.829 1.00 58.19 197 LEU A O 1
ATOM 1506 N N . ASP A 1 198 ? 3.280 3.953 -22.542 1.00 61.28 198 ASP A N 1
ATOM 1507 C CA . ASP A 1 198 ? 2.135 4.139 -23.433 1.00 61.28 198 ASP A CA 1
ATOM 1508 C C . ASP A 1 198 ? 1.145 5.138 -22.822 1.00 61.28 198 ASP A C 1
ATOM 1510 O O . ASP A 1 198 ? 0.365 5.778 -23.521 1.00 61.28 198 ASP A O 1
ATOM 1514 N N . HIS A 1 199 ? 1.165 5.290 -21.490 1.00 62.81 199 HIS A N 1
ATOM 1515 C CA . HIS A 1 199 ? 0.226 6.088 -20.694 1.00 62.81 199 HIS A CA 1
ATOM 1516 C C . HIS A 1 199 ? -1.265 5.754 -20.898 1.00 62.81 199 HIS A C 1
ATOM 1518 O O . HIS A 1 199 ? -2.130 6.283 -20.199 1.00 62.81 199 HIS A O 1
ATOM 1524 N N . SER A 1 200 ? -1.588 4.844 -21.811 1.00 61.34 200 SER A N 1
ATOM 1525 C CA . SER A 1 200 ? -2.944 4.500 -22.208 1.00 61.34 200 SER A CA 1
ATOM 1526 C C . SER A 1 200 ? -3.602 3.444 -21.317 1.00 61.34 200 SER A C 1
ATOM 1528 O O . SER A 1 200 ? -4.768 3.090 -21.485 1.00 61.34 200 SER A O 1
ATOM 1530 N N . ARG A 1 201 ? -2.845 2.883 -20.370 1.00 65.44 201 ARG A N 1
ATOM 1531 C CA . ARG A 1 201 ? -3.252 1.726 -19.569 1.00 65.44 201 ARG A CA 1
ATOM 1532 C C . ARG A 1 201 ? -2.574 1.742 -18.192 1.00 65.44 201 ARG A C 1
ATOM 1534 O O . ARG A 1 201 ? -1.642 2.507 -17.943 1.00 65.44 201 ARG A O 1
ATOM 1541 N N . PHE A 1 202 ? -3.055 0.886 -17.292 1.00 72.31 202 PHE A N 1
ATOM 1542 C CA . PHE A 1 202 ? -2.531 0.753 -15.929 1.00 72.31 202 PHE A CA 1
ATOM 1543 C C . PHE A 1 202 ? -1.295 -0.141 -15.858 1.00 72.31 202 PHE A C 1
ATOM 1545 O O . PHE A 1 202 ? -1.287 -1.197 -16.482 1.00 72.31 202 PHE A O 1
ATOM 1552 N N . ALA A 1 203 ? -0.315 0.226 -15.033 1.00 72.19 203 ALA A N 1
ATOM 1553 C CA . ALA A 1 203 ? 0.832 -0.612 -14.693 1.00 72.19 203 ALA A CA 1
ATOM 1554 C C . ALA A 1 203 ? 0.502 -1.640 -13.600 1.00 72.19 203 ALA A C 1
ATOM 1556 O O . ALA A 1 203 ? -0.185 -1.337 -12.618 1.00 72.19 203 ALA A O 1
ATOM 1557 N N . ASP A 1 204 ? 1.041 -2.845 -13.749 1.00 68.06 204 ASP A N 1
ATOM 1558 C CA . ASP A 1 204 ? 0.898 -3.988 -12.841 1.00 68.06 204 ASP A CA 1
ATOM 1559 C C . ASP A 1 204 ? 2.238 -4.490 -12.279 1.00 68.06 204 ASP A C 1
ATOM 1561 O O . ASP A 1 204 ? 2.245 -5.373 -11.423 1.00 68.06 204 ASP A O 1
ATOM 1565 N N . CYS A 1 205 ? 3.354 -3.880 -12.690 1.00 67.25 205 CYS A N 1
ATOM 1566 C CA . CYS A 1 205 ? 4.700 -4.150 -12.196 1.00 67.25 205 CYS A CA 1
ATOM 1567 C C . CYS A 1 205 ? 5.440 -2.845 -11.845 1.00 67.25 205 CYS A C 1
ATOM 1569 O O . CYS A 1 205 ? 5.207 -1.788 -12.437 1.00 67.25 205 CYS A O 1
ATOM 1571 N N . THR A 1 206 ? 6.353 -2.913 -10.873 1.00 70.62 206 THR A N 1
ATOM 1572 C CA . THR A 1 206 ? 7.391 -1.894 -10.674 1.00 70.62 206 THR A CA 1
ATOM 1573 C C . THR A 1 206 ? 8.723 -2.477 -11.102 1.00 70.62 206 THR A C 1
ATOM 1575 O O . THR A 1 206 ? 9.130 -3.503 -10.566 1.00 70.62 206 THR A O 1
ATOM 1578 N N . LEU A 1 207 ? 9.413 -1.804 -12.016 1.00 66.31 207 LEU A N 1
ATOM 1579 C CA . LEU A 1 207 ? 10.813 -2.082 -12.296 1.00 66.31 207 LEU A CA 1
ATOM 1580 C C . LEU A 1 207 ? 11.654 -0.959 -11.709 1.00 66.31 207 LEU A C 1
ATOM 1582 O O . LEU A 1 207 ? 11.297 0.217 -11.799 1.00 66.31 207 LEU A O 1
ATOM 1586 N N . ARG A 1 208 ? 12.782 -1.337 -11.120 1.00 69.06 208 ARG A N 1
ATOM 1587 C CA . ARG A 1 208 ? 13.742 -0.392 -10.571 1.00 69.06 208 ARG A CA 1
ATOM 1588 C C . ARG A 1 208 ? 15.034 -0.454 -11.349 1.00 69.06 208 ARG A C 1
ATOM 1590 O O . ARG A 1 208 ? 15.622 -1.528 -11.452 1.00 69.06 208 ARG A O 1
ATOM 1597 N N . LEU A 1 209 ? 15.505 0.705 -11.785 1.00 62.84 209 LEU A N 1
ATOM 1598 C CA . LEU A 1 209 ? 16.870 0.890 -12.251 1.00 62.84 209 LEU A CA 1
ATOM 1599 C C . LEU A 1 209 ? 17.685 1.548 -11.142 1.00 62.84 209 LEU A C 1
ATOM 1601 O O . LEU A 1 209 ? 17.286 2.562 -10.577 1.00 62.84 209 LEU A O 1
ATOM 1605 N N . VAL A 1 210 ? 18.824 0.955 -10.808 1.00 61.09 210 VAL A N 1
ATOM 1606 C CA . VAL A 1 210 ? 19.778 1.503 -9.843 1.00 61.09 210 VAL A CA 1
ATOM 1607 C C . VAL A 1 210 ? 20.970 2.036 -10.611 1.00 61.09 210 VAL A C 1
ATOM 1609 O O . VAL A 1 210 ? 21.667 1.258 -11.260 1.00 61.09 210 VAL A O 1
ATOM 1612 N N . GLY A 1 211 ? 21.205 3.344 -10.531 1.00 60.00 211 GLY A N 1
ATOM 1613 C CA . GLY A 1 211 ? 22.438 3.949 -11.010 1.00 60.00 211 GLY A CA 1
ATOM 1614 C C . GLY A 1 211 ? 23.645 3.465 -10.202 1.00 60.00 211 GLY A C 1
ATOM 1615 O O . GLY A 1 211 ? 23.664 3.570 -8.976 1.00 60.00 211 GLY A O 1
ATOM 1616 N N . ILE A 1 212 ? 24.666 2.971 -10.891 1.00 59.97 212 ILE A N 1
ATOM 1617 C CA . ILE A 1 212 ? 25.967 2.597 -10.350 1.00 59.97 212 ILE A CA 1
ATOM 1618 C C . ILE A 1 212 ? 27.084 3.374 -11.057 1.00 59.97 212 ILE A C 1
ATOM 1620 O O . ILE A 1 212 ? 26.986 3.734 -12.238 1.00 59.97 212 ILE A O 1
ATOM 1624 N N . THR A 1 213 ? 28.166 3.647 -10.333 1.00 61.25 213 THR A N 1
ATOM 1625 C CA . THR A 1 213 ? 29.393 4.220 -10.897 1.00 61.25 213 THR A CA 1
ATOM 1626 C C . THR A 1 213 ? 30.124 3.175 -11.755 1.00 61.25 213 THR A C 1
ATOM 1628 O O . THR A 1 213 ? 29.902 1.971 -11.601 1.00 61.25 213 THR A O 1
ATOM 1631 N N . PRO A 1 214 ? 31.077 3.580 -12.621 1.00 58.62 214 PRO A N 1
ATOM 1632 C CA . PRO A 1 214 ? 31.947 2.635 -13.326 1.00 58.62 214 PRO A CA 1
ATOM 1633 C C . PRO A 1 214 ? 32.727 1.672 -12.409 1.00 58.62 214 PRO A C 1
ATOM 1635 O O . PRO A 1 214 ? 33.228 0.660 -12.899 1.00 58.62 214 PRO A O 1
ATOM 1638 N N . ASN A 1 215 ? 32.839 1.974 -11.111 1.00 65.12 215 ASN A N 1
ATOM 1639 C CA . ASN A 1 215 ? 33.551 1.167 -10.118 1.00 65.12 215 ASN A CA 1
ATOM 1640 C C . ASN A 1 215 ? 32.616 0.272 -9.286 1.00 65.12 215 ASN A C 1
ATOM 1642 O O . ASN A 1 215 ? 33.098 -0.473 -8.438 1.00 65.12 215 ASN A O 1
ATOM 1646 N N . GLY A 1 216 ? 31.305 0.305 -9.552 1.00 59.12 216 GLY A N 1
ATOM 1647 C CA . GLY A 1 216 ? 30.310 -0.541 -8.888 1.00 59.12 216 GLY A CA 1
ATOM 1648 C C . GLY A 1 216 ? 29.656 0.074 -7.648 1.00 59.12 216 GLY A C 1
ATOM 1649 O O . GLY A 1 216 ? 28.881 -0.609 -6.984 1.00 59.12 216 GLY A O 1
ATOM 1650 N N . ASP A 1 217 ? 29.924 1.346 -7.338 1.00 62.19 217 ASP A N 1
ATOM 1651 C CA . ASP A 1 217 ? 29.278 2.029 -6.213 1.00 62.19 217 ASP A CA 1
ATOM 1652 C C . ASP A 1 217 ? 27.851 2.440 -6.575 1.00 62.19 217 ASP A C 1
ATOM 1654 O O . ASP A 1 217 ? 27.614 2.984 -7.654 1.00 62.19 217 ASP A O 1
ATOM 1658 N N . VAL A 1 218 ? 26.907 2.229 -5.659 1.00 59.09 218 VAL A N 1
ATOM 1659 C CA . VAL A 1 218 ? 25.513 2.667 -5.814 1.00 59.09 218 VAL A CA 1
ATOM 1660 C C . VAL A 1 218 ? 25.442 4.184 -5.711 1.00 59.09 218 VAL A C 1
ATOM 1662 O O . VAL A 1 218 ? 25.939 4.775 -4.752 1.00 59.09 218 VAL A O 1
ATOM 1665 N N . ILE A 1 219 ? 24.783 4.815 -6.678 1.00 57.47 219 ILE A N 1
ATOM 1666 C CA . ILE A 1 219 ? 24.511 6.246 -6.657 1.00 57.47 219 ILE A CA 1
ATOM 1667 C C . ILE A 1 219 ? 23.076 6.439 -6.156 1.00 57.47 219 ILE A C 1
ATOM 1669 O O . ILE A 1 219 ? 22.117 6.388 -6.922 1.00 57.47 219 ILE A O 1
ATOM 1673 N N . ASP A 1 220 ? 22.938 6.654 -4.848 1.00 53.44 220 ASP A N 1
ATOM 1674 C CA . ASP A 1 220 ? 21.662 6.807 -4.127 1.00 53.44 220 ASP A CA 1
ATOM 1675 C C . ASP A 1 220 ? 20.670 7.846 -4.732 1.00 53.44 220 ASP A C 1
ATOM 1677 O O . ASP A 1 220 ? 19.467 7.579 -4.766 1.00 53.44 220 ASP A O 1
ATOM 1681 N N . PRO A 1 221 ? 21.100 8.978 -5.339 1.00 44.75 221 PRO A N 1
ATOM 1682 C CA . PRO A 1 221 ? 20.172 9.892 -6.023 1.00 44.75 221 PRO A CA 1
ATOM 1683 C C . PRO A 1 221 ? 19.721 9.451 -7.434 1.00 44.75 221 PRO A C 1
ATOM 1685 O O . PRO A 1 221 ? 18.961 10.179 -8.069 1.00 44.75 221 PRO A O 1
ATOM 1688 N N . HIS A 1 222 ? 20.175 8.302 -7.951 1.00 44.97 222 HIS A N 1
ATOM 1689 C CA . HIS A 1 222 ? 19.881 7.815 -9.313 1.00 44.97 222 HIS A CA 1
ATOM 1690 C C . HIS A 1 222 ? 19.136 6.474 -9.327 1.00 44.97 222 HIS A C 1
ATOM 1692 O O . HIS A 1 222 ? 19.299 5.661 -10.239 1.00 44.97 222 HIS A O 1
ATOM 1698 N N . THR A 1 223 ? 18.335 6.215 -8.298 1.00 49.69 223 THR A N 1
ATOM 1699 C CA . THR A 1 223 ? 17.419 5.075 -8.281 1.00 49.69 223 THR A CA 1
ATOM 1700 C C . THR A 1 223 ? 16.086 5.488 -8.912 1.00 49.69 223 THR A C 1
ATOM 1702 O O . THR A 1 223 ? 15.346 6.316 -8.384 1.00 49.69 223 THR A O 1
ATOM 1705 N N . GLU A 1 224 ? 15.808 4.943 -10.095 1.00 51.56 224 GLU A N 1
ATOM 1706 C CA . GLU A 1 224 ? 14.645 5.276 -10.916 1.00 51.56 224 GLU A CA 1
ATOM 1707 C C . GLU A 1 224 ? 13.620 4.137 -10.833 1.00 51.56 224 GLU A C 1
ATOM 1709 O O . GLU A 1 224 ? 13.819 3.050 -11.382 1.00 51.56 224 GLU A O 1
ATOM 1714 N N . ASP A 1 225 ? 12.506 4.380 -10.141 1.00 53.94 225 ASP A N 1
ATOM 1715 C CA . ASP A 1 225 ? 11.358 3.471 -10.143 1.00 53.94 225 ASP A CA 1
ATOM 1716 C C . ASP A 1 225 ? 10.449 3.838 -11.312 1.00 53.94 225 ASP A C 1
ATOM 1718 O O . ASP A 1 225 ? 10.045 4.993 -11.454 1.00 53.94 225 ASP A O 1
ATOM 1722 N N . THR A 1 226 ? 10.131 2.869 -12.166 1.00 52.62 226 THR A N 1
ATOM 1723 C CA . THR A 1 226 ? 9.259 3.088 -13.324 1.00 52.62 226 THR A CA 1
ATOM 1724 C C . THR A 1 226 ? 8.207 1.980 -13.414 1.00 52.62 226 THR A C 1
ATOM 1726 O O . THR A 1 226 ? 8.422 0.844 -12.971 1.00 52.62 226 THR A O 1
ATOM 1729 N N . TYR A 1 227 ? 7.023 2.334 -13.907 1.00 55.62 227 TYR A N 1
ATOM 1730 C CA . TYR A 1 227 ? 5.814 1.531 -13.756 1.00 55.62 227 TYR A CA 1
ATOM 1731 C C . TYR A 1 227 ? 5.406 0.919 -15.098 1.00 55.62 227 TYR A C 1
ATOM 1733 O O . TYR A 1 227 ? 5.166 1.640 -16.066 1.00 55.62 227 TYR A O 1
ATOM 1741 N N . TYR A 1 228 ? 5.318 -0.412 -15.153 1.00 57.72 228 TYR A N 1
ATOM 1742 C CA . TYR A 1 228 ? 5.151 -1.151 -16.408 1.00 57.72 228 TYR A CA 1
ATOM 1743 C C . TYR A 1 228 ? 3.950 -2.073 -16.425 1.00 57.72 228 TYR A C 1
ATOM 1745 O O . TYR A 1 228 ? 3.431 -2.482 -15.385 1.00 57.72 228 TYR A O 1
ATOM 1753 N N . ARG A 1 229 ? 3.575 -2.421 -17.657 1.00 57.00 229 ARG A N 1
ATOM 1754 C CA . ARG A 1 229 ? 2.661 -3.502 -18.016 1.00 57.00 229 ARG A CA 1
ATOM 1755 C C . ARG A 1 229 ? 3.385 -4.735 -18.529 1.00 57.00 229 ARG A C 1
ATOM 1757 O O . ARG A 1 229 ? 4.472 -4.632 -19.087 1.00 57.00 229 ARG A O 1
ATOM 1764 N N . GLY A 1 230 ? 2.647 -5.845 -18.526 1.00 48.00 230 GLY A N 1
ATOM 1765 C CA . GLY A 1 230 ? 2.636 -6.756 -19.682 1.00 48.00 230 GLY A CA 1
ATOM 1766 C C . GLY A 1 230 ? 3.787 -7.745 -19.735 1.00 48.00 230 GLY A C 1
ATOM 1767 O O . GLY A 1 230 ? 4.091 -8.291 -20.791 1.00 48.00 230 GLY A O 1
ATOM 1768 N N . LEU A 1 231 ? 4.421 -7.970 -18.593 1.00 50.12 231 LEU A N 1
ATOM 1769 C CA . LEU A 1 231 ? 5.334 -9.078 -18.410 1.00 50.12 231 LEU A CA 1
ATOM 1770 C C . LEU A 1 231 ? 4.684 -10.011 -17.398 1.00 50.12 231 LEU A C 1
ATOM 1772 O O . LEU A 1 231 ? 4.469 -9.640 -16.238 1.00 50.12 231 LEU A O 1
ATOM 1776 N N . THR A 1 232 ? 4.364 -11.225 -17.831 1.00 52.59 232 THR A N 1
ATOM 1777 C CA . THR A 1 232 ? 4.102 -12.342 -16.925 1.00 52.59 232 THR A CA 1
ATOM 1778 C C . THR A 1 232 ? 5.278 -12.499 -15.959 1.00 52.59 232 THR A C 1
ATOM 1780 O O . THR A 1 232 ? 6.397 -12.080 -16.248 1.00 52.59 232 THR A O 1
ATOM 1783 N N . GLN A 1 233 ? 5.066 -13.106 -14.790 1.00 55.88 233 GLN A N 1
ATOM 1784 C CA . GLN A 1 233 ? 6.164 -13.358 -13.848 1.00 55.88 233 GLN A CA 1
ATOM 1785 C C . GLN A 1 233 ? 7.392 -14.026 -14.514 1.00 55.88 233 GLN A C 1
ATOM 1787 O O . GLN A 1 233 ? 8.499 -13.548 -14.271 1.00 55.88 233 GLN A O 1
ATOM 1792 N N . PRO A 1 234 ? 7.245 -15.033 -15.402 1.00 57.28 234 PRO A N 1
ATOM 1793 C CA . PRO A 1 234 ? 8.362 -15.564 -16.184 1.00 57.28 234 PRO A CA 1
ATOM 1794 C C . PRO A 1 234 ? 9.042 -14.542 -17.098 1.00 57.28 234 PRO A C 1
ATOM 1796 O O . PRO A 1 234 ? 10.263 -14.514 -17.136 1.00 57.28 234 PR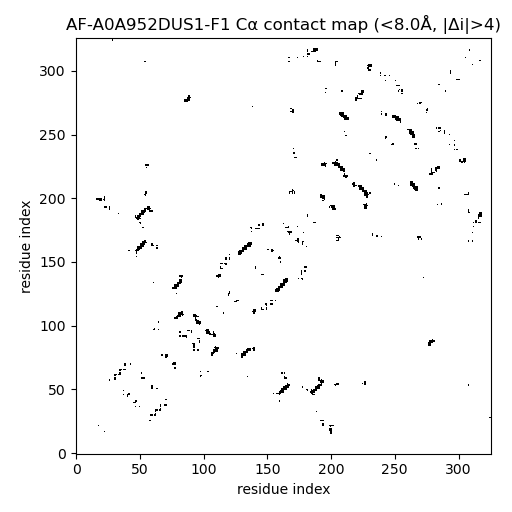O A O 1
ATOM 1799 N N . GLU A 1 235 ? 8.296 -13.686 -17.799 1.00 60.28 235 GLU A N 1
ATOM 1800 C CA . GLU A 1 235 ? 8.866 -12.642 -18.667 1.00 60.28 235 GLU A CA 1
ATOM 1801 C C . GLU A 1 235 ? 9.545 -11.528 -17.865 1.00 60.28 235 GLU A C 1
ATOM 1803 O O . GLU A 1 235 ? 10.530 -10.958 -18.319 1.00 60.28 235 GLU A O 1
ATOM 1808 N N . ARG A 1 236 ? 9.066 -11.239 -16.647 1.00 57.28 236 ARG A N 1
ATOM 1809 C CA . ARG A 1 236 ? 9.739 -10.332 -15.703 1.00 57.28 236 ARG A CA 1
ATOM 1810 C C . ARG A 1 236 ? 11.084 -10.907 -15.285 1.00 57.28 236 ARG A C 1
ATOM 1812 O O . ARG A 1 236 ? 12.097 -10.217 -15.351 1.00 57.28 236 ARG A O 1
ATOM 1819 N N . ILE A 1 237 ? 11.093 -12.181 -14.901 1.00 58.41 237 ILE A N 1
ATOM 1820 C CA . ILE A 1 237 ? 12.309 -12.908 -14.528 1.00 58.41 237 ILE A CA 1
ATOM 1821 C C . ILE A 1 237 ? 13.263 -13.004 -15.727 1.00 58.41 237 ILE A C 1
ATOM 1823 O O . ILE A 1 237 ? 14.456 -12.766 -15.571 1.00 58.41 237 ILE A O 1
ATOM 1827 N N . ASP A 1 238 ? 12.750 -13.293 -16.923 1.00 62.47 238 ASP A N 1
ATOM 1828 C CA . ASP A 1 238 ? 13.515 -13.345 -18.173 1.00 62.47 238 ASP A CA 1
ATOM 1829 C C . ASP A 1 238 ? 14.099 -11.980 -18.538 1.00 62.47 238 ASP A C 1
ATOM 1831 O O . ASP A 1 238 ? 15.280 -11.897 -18.848 1.00 62.47 238 ASP A O 1
ATOM 1835 N N . LEU A 1 239 ? 13.330 -10.894 -18.421 1.00 62.12 239 LEU A N 1
ATOM 1836 C CA . LEU A 1 239 ? 13.830 -9.543 -18.651 1.00 62.12 239 LEU A CA 1
ATOM 1837 C C . LEU A 1 239 ? 14.959 -9.204 -17.674 1.00 62.12 239 LEU A C 1
ATOM 1839 O O . LEU A 1 239 ? 16.012 -8.742 -18.099 1.00 62.12 239 LEU A O 1
ATOM 1843 N N . VAL A 1 240 ? 14.780 -9.483 -16.380 1.00 57.66 240 VAL A N 1
ATOM 1844 C CA . VAL A 1 240 ? 15.821 -9.278 -15.360 1.00 57.66 240 VAL A CA 1
ATOM 1845 C C . VAL A 1 240 ? 17.072 -10.110 -15.673 1.00 57.66 240 VAL A C 1
ATOM 1847 O O . VAL A 1 240 ? 18.189 -9.592 -15.604 1.00 57.66 240 VAL A O 1
ATOM 1850 N N . ASN A 1 241 ? 16.904 -11.376 -16.061 1.00 59.75 241 ASN A N 1
ATOM 1851 C CA . ASN A 1 241 ? 18.008 -12.277 -16.397 1.00 59.75 241 ASN A CA 1
ATOM 1852 C C . ASN A 1 241 ? 18.730 -11.865 -17.686 1.00 59.75 241 ASN A C 1
ATOM 1854 O O . ASN A 1 241 ? 19.955 -11.799 -17.694 1.00 59.75 241 ASN A O 1
ATOM 1858 N N . LYS A 1 242 ? 18.005 -11.515 -18.751 1.00 61.44 242 LYS A N 1
ATOM 1859 C CA . LYS A 1 242 ? 18.581 -11.008 -20.004 1.00 61.44 242 LYS A CA 1
ATOM 1860 C C . LYS A 1 242 ? 19.304 -9.697 -19.789 1.00 61.44 242 LYS A C 1
ATOM 1862 O O . LYS A 1 242 ? 20.393 -9.511 -20.314 1.00 61.44 242 LYS A O 1
ATOM 1867 N N . VAL A 1 243 ? 18.742 -8.796 -18.985 1.00 56.28 243 VAL A N 1
ATOM 1868 C CA . VAL A 1 243 ? 19.435 -7.558 -18.635 1.00 56.28 243 VAL A CA 1
ATOM 1869 C C . VAL A 1 243 ? 20.745 -7.878 -17.902 1.00 56.28 243 VAL A C 1
ATOM 1871 O O . VAL A 1 243 ? 21.776 -7.294 -18.218 1.00 56.28 243 VAL A O 1
ATOM 1874 N N . ARG A 1 244 ? 20.761 -8.868 -17.004 1.00 55.19 244 ARG A N 1
ATOM 1875 C CA . ARG A 1 244 ? 21.990 -9.334 -16.341 1.00 55.19 244 ARG A CA 1
ATOM 1876 C C . ARG A 1 244 ? 23.010 -9.941 -17.317 1.00 55.19 244 ARG A C 1
ATOM 1878 O O . ARG A 1 244 ? 24.198 -9.650 -17.206 1.00 55.19 244 ARG A O 1
ATOM 1885 N N . GLU A 1 245 ? 22.565 -10.772 -18.255 1.00 55.75 245 GLU A N 1
ATOM 1886 C CA . GLU A 1 245 ? 23.425 -11.438 -19.245 1.00 55.75 245 GLU A CA 1
ATOM 1887 C C . GLU A 1 245 ? 24.012 -10.461 -20.270 1.00 55.75 245 GLU A C 1
ATOM 1889 O O . GLU A 1 245 ? 25.187 -10.562 -20.626 1.00 55.75 245 GLU A O 1
ATOM 1894 N N . VAL A 1 246 ? 23.203 -9.506 -20.729 1.00 51.12 246 VAL A N 1
ATOM 1895 C CA . VAL A 1 246 ? 23.548 -8.582 -21.815 1.00 51.12 246 VAL A CA 1
ATOM 1896 C C . VAL A 1 246 ? 24.313 -7.367 -21.303 1.00 51.12 246 VAL A C 1
ATOM 1898 O O . VAL A 1 246 ? 25.262 -6.933 -21.952 1.00 51.12 246 VAL A O 1
ATOM 1901 N N . TYR A 1 247 ? 23.943 -6.815 -20.144 1.00 50.41 247 TYR A N 1
ATOM 1902 C CA . TYR A 1 247 ? 24.535 -5.560 -19.686 1.00 50.41 247 TYR A CA 1
ATOM 1903 C C . TYR A 1 247 ? 25.805 -5.721 -18.858 1.00 50.41 247 TYR A C 1
ATOM 1905 O O . TYR A 1 247 ? 26.438 -4.699 -18.609 1.00 50.41 247 TYR A O 1
ATOM 1913 N N . GLN A 1 248 ? 26.199 -6.932 -18.429 1.00 51.38 248 GLN A N 1
ATOM 1914 C CA . GLN A 1 248 ? 27.336 -7.119 -17.501 1.00 51.38 248 GLN A CA 1
ATOM 1915 C C . GLN A 1 248 ? 27.351 -6.031 -16.407 1.00 51.38 248 GLN A C 1
ATOM 1917 O O . GLN A 1 248 ? 28.356 -5.368 -16.152 1.00 51.38 248 GLN A O 1
ATOM 1922 N N . ASP A 1 249 ? 26.166 -5.795 -15.851 1.00 51.81 249 ASP A N 1
ATOM 1923 C CA . ASP A 1 249 ? 25.836 -4.787 -14.851 1.00 51.81 249 ASP A CA 1
ATOM 1924 C C . ASP A 1 249 ? 25.660 -3.314 -15.285 1.00 51.81 249 ASP A C 1
ATOM 1926 O O . ASP A 1 249 ? 25.674 -2.428 -14.431 1.00 51.81 249 ASP A O 1
ATOM 1930 N N . ARG A 1 250 ? 25.516 -2.989 -16.580 1.00 55.34 250 ARG A N 1
ATOM 1931 C CA . ARG A 1 250 ? 25.681 -1.597 -17.042 1.00 55.34 250 ARG A CA 1
ATOM 1932 C C . ARG A 1 250 ? 24.770 -1.105 -18.180 1.00 55.34 250 ARG A C 1
ATOM 1934 O O . ARG A 1 250 ? 25.198 -1.047 -19.327 1.00 55.34 250 ARG A O 1
ATOM 1941 N N . LEU A 1 251 ? 23.563 -0.616 -17.874 1.00 55.34 251 LEU A N 1
ATOM 1942 C CA . LEU A 1 251 ? 22.745 0.199 -18.804 1.00 55.34 251 LEU A CA 1
ATOM 1943 C C . LEU A 1 251 ? 23.217 1.657 -18.847 1.00 55.34 251 LEU A C 1
ATOM 1945 O O . LEU A 1 251 ? 23.187 2.314 -17.820 1.00 55.34 251 LEU A O 1
ATOM 1949 N N . LEU A 1 252 ? 23.582 2.230 -19.992 1.00 57.59 252 LEU A N 1
ATOM 1950 C CA . LEU A 1 252 ? 23.867 3.670 -20.034 1.00 57.59 252 LEU A CA 1
ATOM 1951 C C . LEU A 1 252 ? 22.582 4.479 -19.776 1.00 57.59 252 LEU A C 1
ATOM 1953 O O . LEU A 1 252 ? 21.685 4.484 -20.613 1.00 57.59 252 LEU A O 1
ATOM 1957 N N . LEU A 1 253 ? 22.494 5.169 -18.638 1.00 56.97 253 LEU A N 1
ATOM 1958 C CA . LEU A 1 253 ? 21.350 6.019 -18.312 1.00 56.97 253 LEU A CA 1
ATOM 1959 C C . LEU A 1 253 ? 21.613 7.461 -18.750 1.00 56.97 253 LEU A C 1
ATOM 1961 O O . LEU A 1 253 ? 22.612 8.073 -18.361 1.00 56.97 253 LEU A O 1
ATOM 1965 N N . ASN A 1 254 ? 20.677 8.030 -19.511 1.00 54.56 254 ASN A N 1
ATOM 1966 C CA . ASN A 1 254 ? 20.610 9.471 -19.719 1.00 54.56 254 ASN A CA 1
ATOM 1967 C C . ASN A 1 254 ? 20.232 10.139 -18.397 1.00 54.56 254 ASN A C 1
ATOM 1969 O O . ASN A 1 254 ? 19.157 9.877 -17.861 1.00 54.56 254 ASN A O 1
ATOM 1973 N N . ASN A 1 255 ? 21.128 10.980 -17.879 1.00 53.62 255 ASN A N 1
ATOM 1974 C CA . ASN A 1 255 ? 20.999 11.576 -16.557 1.00 53.62 255 ASN A CA 1
ATOM 1975 C C . ASN A 1 255 ? 19.893 12.656 -16.547 1.00 53.62 255 ASN A C 1
ATOM 1977 O O . ASN A 1 255 ? 20.036 13.677 -17.230 1.00 53.62 255 ASN A O 1
ATOM 1981 N N . PRO A 1 256 ? 18.799 12.485 -15.786 1.00 44.03 256 PRO A N 1
ATOM 1982 C CA . PRO A 1 256 ? 17.686 13.437 -15.784 1.00 44.03 256 PRO A CA 1
ATOM 1983 C C . PRO A 1 256 ? 18.004 14.765 -15.066 1.00 44.03 256 PRO A C 1
ATOM 1985 O O . PRO A 1 256 ? 17.193 15.692 -15.090 1.00 44.03 256 PRO A O 1
ATOM 1988 N N . ASP A 1 257 ? 19.171 14.891 -14.426 1.00 45.56 257 ASP A N 1
ATOM 1989 C CA . ASP A 1 257 ? 19.554 16.014 -13.554 1.00 45.56 257 ASP A CA 1
ATOM 1990 C C . ASP A 1 257 ? 20.392 17.081 -14.266 1.00 45.56 257 ASP A C 1
ATOM 1992 O O . ASP A 1 257 ? 20.752 18.090 -13.661 1.00 45.56 257 ASP A O 1
ATOM 1996 N N . GLY A 1 258 ? 20.740 16.854 -15.536 1.00 44.84 258 GLY A N 1
ATOM 1997 C CA . GLY A 1 258 ? 21.723 17.676 -16.244 1.00 44.84 258 GLY A CA 1
ATOM 1998 C C . GLY A 1 258 ? 23.153 17.498 -15.717 1.00 44.84 258 GLY A C 1
ATOM 1999 O O . GLY A 1 258 ? 24.046 18.244 -16.118 1.00 44.84 258 GLY A O 1
ATOM 2000 N N . TYR A 1 259 ? 23.392 16.513 -14.839 1.00 43.19 259 TYR A N 1
ATOM 2001 C CA . TYR A 1 259 ? 24.738 16.122 -14.432 1.00 43.19 259 TYR A CA 1
ATOM 2002 C C . TYR A 1 259 ? 25.466 15.542 -15.651 1.00 43.19 259 TYR A C 1
ATOM 2004 O O . TYR A 1 259 ? 24.984 14.603 -16.288 1.00 43.19 259 TYR A O 1
ATOM 2012 N N . GLN A 1 260 ? 26.625 16.104 -15.997 1.00 42.59 260 GLN A N 1
ATOM 2013 C CA . GLN A 1 260 ? 27.451 15.593 -17.090 1.00 42.59 260 GLN A CA 1
ATOM 2014 C C . GLN A 1 260 ? 28.208 14.350 -16.611 1.00 42.59 260 GLN A C 1
ATOM 2016 O O . GLN A 1 260 ? 29.317 14.443 -16.091 1.00 42.59 260 GLN A O 1
ATOM 2021 N N . GLY A 1 261 ? 27.585 13.179 -16.747 1.00 48.56 261 GLY A N 1
ATOM 2022 C CA . GLY A 1 261 ? 28.189 11.900 -16.388 1.00 48.56 261 GLY A CA 1
ATOM 2023 C C . GLY A 1 261 ? 27.419 10.710 -16.952 1.00 48.56 261 GLY A C 1
ATOM 2024 O O . GLY A 1 261 ? 26.195 10.732 -17.039 1.00 48.56 261 GLY A O 1
ATOM 2025 N N . VAL A 1 262 ? 28.166 9.677 -17.338 1.00 50.00 262 VAL A N 1
ATOM 2026 C CA . VAL A 1 262 ? 27.657 8.372 -17.770 1.00 50.00 262 VAL A CA 1
ATOM 2027 C C . VAL A 1 262 ? 27.384 7.538 -16.519 1.00 50.00 262 VAL A C 1
ATOM 2029 O O . VAL A 1 262 ? 28.322 7.152 -15.820 1.00 50.00 262 VAL A O 1
ATOM 2032 N N . CYS A 1 263 ? 26.110 7.280 -16.227 1.00 50.03 263 CYS A N 1
ATOM 2033 C CA . CYS A 1 263 ? 25.696 6.363 -15.167 1.00 50.03 263 CYS A CA 1
ATOM 2034 C C . CYS A 1 263 ? 25.302 5.020 -15.774 1.00 50.03 263 CYS A C 1
ATOM 2036 O O . CYS A 1 263 ? 24.775 4.966 -16.885 1.00 50.03 263 CYS A O 1
ATOM 2038 N N . TYR A 1 264 ? 25.550 3.951 -15.028 1.00 54.69 264 TYR A N 1
ATOM 2039 C CA . TYR A 1 264 ? 25.201 2.601 -15.431 1.00 54.69 264 TYR A CA 1
ATOM 2040 C C . TYR A 1 264 ? 23.993 2.123 -14.619 1.00 54.69 264 TYR A C 1
ATOM 2042 O O . TYR A 1 264 ? 24.009 2.228 -13.406 1.00 54.69 264 TYR A O 1
ATOM 2050 N N . GLY A 1 265 ? 22.924 1.660 -15.248 1.00 54.31 265 GLY A N 1
ATOM 2051 C CA . GLY A 1 265 ? 21.721 1.163 -14.599 1.00 54.31 265 GLY A CA 1
ATOM 2052 C C . GLY A 1 265 ? 21.776 -0.348 -14.411 1.00 54.31 265 GLY A C 1
ATOM 2053 O O . GLY A 1 265 ? 22.217 -1.073 -15.304 1.00 54.31 265 GLY A O 1
ATOM 2054 N N . LEU A 1 266 ? 21.271 -0.811 -13.273 1.00 52.88 266 LEU A N 1
ATOM 2055 C CA . LEU A 1 266 ? 21.016 -2.217 -12.973 1.00 52.88 266 LEU A CA 1
ATOM 2056 C C . LEU A 1 266 ? 19.542 -2.435 -12.624 1.00 52.88 266 LEU A C 1
ATOM 2058 O O . LEU A 1 266 ? 19.021 -1.679 -11.801 1.00 52.88 266 LEU A O 1
ATOM 2062 N N . PRO A 1 267 ? 18.869 -3.476 -13.147 1.00 52.03 267 PRO A N 1
ATOM 2063 C CA . PRO A 1 267 ? 17.583 -3.886 -12.612 1.00 52.03 267 PRO A CA 1
ATOM 2064 C C . PRO A 1 267 ? 17.800 -4.361 -11.170 1.00 52.03 267 PRO A C 1
ATOM 2066 O O . PRO A 1 267 ? 18.519 -5.332 -10.922 1.00 52.03 267 PRO A O 1
ATOM 2069 N N . SER A 1 268 ? 17.205 -3.675 -10.196 1.00 51.00 268 SER A N 1
ATOM 2070 C CA . SER A 1 268 ? 17.217 -4.168 -8.817 1.00 51.00 268 SER A CA 1
ATOM 2071 C C . SER A 1 268 ? 16.212 -5.303 -8.711 1.00 51.00 268 SER A C 1
ATOM 2073 O O . SER A 1 268 ? 15.024 -5.090 -8.888 1.00 51.00 268 SER A O 1
ATOM 2075 N N . TYR A 1 269 ? 16.695 -6.507 -8.426 1.00 46.28 269 TYR A N 1
ATOM 2076 C CA . TYR A 1 269 ? 15.890 -7.689 -8.091 1.00 46.28 269 TYR A CA 1
ATOM 2077 C C . TYR A 1 269 ? 15.916 -7.978 -6.583 1.00 46.28 269 TYR A C 1
ATOM 2079 O O . TYR A 1 269 ? 15.385 -8.977 -6.102 1.00 46.28 269 TYR A O 1
ATOM 2087 N N . THR A 1 270 ? 16.616 -7.144 -5.818 1.00 42.72 270 THR A N 1
ATOM 2088 C CA . THR A 1 270 ? 17.004 -7.452 -4.451 1.00 42.72 270 THR A CA 1
ATOM 2089 C C . THR A 1 270 ? 15.923 -7.011 -3.469 1.00 42.72 270 THR A C 1
ATOM 2091 O O . THR A 1 270 ? 15.561 -5.840 -3.395 1.00 42.72 270 THR A O 1
ATOM 2094 N N . ARG A 1 271 ? 15.474 -7.949 -2.622 1.00 46.03 271 ARG A N 1
ATOM 2095 C CA . ARG A 1 271 ? 14.659 -7.704 -1.407 1.00 46.03 271 ARG A CA 1
ATOM 2096 C C . ARG A 1 271 ? 15.408 -6.901 -0.328 1.00 46.03 271 ARG A C 1
ATOM 2098 O O . ARG A 1 271 ? 15.006 -6.877 0.829 1.00 46.03 271 ARG A O 1
ATOM 2105 N N . ASP A 1 272 ? 16.553 -6.329 -0.680 1.00 44.12 272 ASP A N 1
ATOM 2106 C CA . ASP A 1 272 ? 17.485 -5.705 0.242 1.00 44.12 272 ASP A CA 1
ATOM 2107 C C . ASP A 1 272 ? 17.039 -4.263 0.506 1.00 44.12 272 ASP A C 1
ATOM 2109 O O . ASP A 1 272 ? 16.945 -3.427 -0.399 1.00 44.12 272 ASP A O 1
ATOM 2113 N N . ALA A 1 273 ? 16.750 -3.997 1.779 1.00 42.09 273 ALA A N 1
ATOM 2114 C CA . ALA A 1 273 ? 16.274 -2.723 2.298 1.00 42.09 273 ALA A CA 1
ATOM 2115 C C . ALA A 1 273 ? 17.273 -1.563 2.129 1.00 42.09 273 ALA A C 1
ATOM 2117 O O . ALA A 1 273 ? 16.932 -0.437 2.452 1.00 42.09 273 ALA A O 1
ATOM 2118 N N . ARG A 1 274 ? 18.485 -1.790 1.612 1.00 41.12 274 ARG A N 1
ATOM 2119 C CA . ARG A 1 274 ? 19.385 -0.712 1.162 1.00 41.12 274 ARG A CA 1
ATOM 2120 C C . ARG A 1 274 ? 19.014 -0.174 -0.214 1.00 41.12 274 ARG A C 1
ATOM 2122 O O . ARG A 1 274 ? 19.323 0.965 -0.527 1.00 41.12 274 ARG A O 1
ATOM 2129 N N . PHE A 1 275 ? 18.365 -0.993 -1.036 1.00 43.75 275 PHE A N 1
ATOM 2130 C CA . PHE A 1 275 ? 17.841 -0.568 -2.329 1.00 43.75 275 PHE A CA 1
ATOM 2131 C C . PHE A 1 275 ? 16.370 -0.190 -2.211 1.00 43.75 275 PHE A C 1
ATOM 2133 O O . PHE A 1 275 ? 15.909 0.684 -2.929 1.00 43.75 275 PHE A O 1
ATOM 2140 N N . ALA A 1 276 ? 15.603 -0.854 -1.341 1.00 41.59 276 ALA A N 1
ATOM 2141 C CA . ALA A 1 276 ? 14.143 -0.746 -1.242 1.00 41.59 276 ALA A CA 1
ATOM 2142 C C . ALA A 1 276 ? 13.578 0.664 -0.902 1.00 41.59 276 ALA A C 1
ATOM 2144 O O . ALA A 1 276 ? 12.546 1.015 -1.484 1.00 41.59 276 ALA A O 1
ATOM 2145 N N . PRO A 1 277 ? 14.222 1.492 -0.057 1.00 37.12 277 PRO A N 1
ATOM 2146 C CA . PRO A 1 277 ? 13.649 2.756 0.394 1.00 37.12 277 PRO A CA 1
ATOM 2147 C C . PRO A 1 277 ? 14.626 3.938 0.479 1.00 37.12 277 PRO A C 1
ATOM 2149 O O . PRO A 1 277 ? 15.620 3.891 1.191 1.00 37.12 277 PRO A O 1
ATOM 2152 N N . GLY A 1 278 ? 14.263 5.061 -0.141 1.00 37.22 278 GLY A N 1
ATOM 2153 C CA . GLY A 1 278 ? 14.949 6.334 0.109 1.00 37.22 278 GLY A CA 1
ATOM 2154 C C . GLY A 1 278 ? 15.404 7.087 -1.127 1.00 37.22 278 GLY A C 1
ATOM 2155 O O . GLY A 1 278 ? 15.906 8.191 -0.958 1.00 37.22 278 GLY A O 1
ATOM 2156 N N . ALA A 1 279 ? 15.152 6.560 -2.333 1.00 35.88 279 ALA A N 1
ATOM 2157 C CA . ALA A 1 279 ? 15.376 7.251 -3.601 1.00 35.88 279 ALA A CA 1
ATOM 2158 C C . ALA A 1 279 ? 14.869 8.700 -3.526 1.00 35.88 279 ALA A C 1
ATOM 2160 O O . ALA A 1 279 ? 13.667 8.989 -3.614 1.00 35.88 279 ALA A O 1
ATOM 2161 N N . GLY A 1 280 ? 15.796 9.618 -3.263 1.00 33.59 280 GLY A N 1
ATOM 2162 C CA . GLY A 1 280 ? 15.521 11.032 -3.144 1.00 33.59 280 GLY A CA 1
ATOM 2163 C C . GLY A 1 280 ? 15.110 11.519 -4.517 1.00 33.59 280 GLY A C 1
ATOM 2164 O O . GLY A 1 280 ? 15.960 11.700 -5.374 1.00 33.59 280 GLY A O 1
ATOM 2165 N N . ARG A 1 281 ? 13.807 11.759 -4.696 1.00 32.03 281 ARG A N 1
ATOM 2166 C CA . ARG A 1 281 ? 13.159 12.135 -5.963 1.00 32.03 281 ARG A CA 1
ATOM 2167 C C . ARG A 1 281 ? 13.101 10.965 -6.944 1.00 32.03 281 ARG A C 1
ATOM 2169 O O . ARG A 1 281 ? 14.050 10.676 -7.656 1.00 32.03 281 ARG A O 1
ATOM 2176 N N . TYR A 1 282 ? 11.915 10.370 -7.040 1.00 39.69 282 TYR A N 1
ATOM 2177 C CA . TYR A 1 282 ? 11.528 9.508 -8.152 1.00 39.69 282 TYR A CA 1
ATOM 2178 C C . TYR A 1 282 ? 11.670 10.278 -9.463 1.00 39.69 282 TYR A C 1
ATOM 2180 O O . TYR A 1 282 ? 10.774 11.027 -9.859 1.00 39.69 282 TYR A O 1
ATOM 2188 N N . ARG A 1 283 ? 12.808 10.124 -10.125 1.00 41.19 283 ARG A N 1
ATOM 2189 C CA . ARG A 1 283 ? 12.920 10.420 -11.542 1.00 41.19 283 ARG A CA 1
ATOM 2190 C C . ARG A 1 283 ? 12.605 9.097 -12.221 1.00 41.19 283 ARG A C 1
ATOM 2192 O O . ARG A 1 283 ? 13.289 8.108 -12.012 1.00 41.19 283 ARG A O 1
ATOM 2199 N N . SER A 1 284 ? 11.465 9.030 -12.893 1.00 42.69 284 SER A N 1
ATOM 2200 C CA . SER A 1 284 ? 11.160 7.932 -13.809 1.00 42.69 284 SER A CA 1
ATOM 2201 C C . SER A 1 284 ? 12.268 7.901 -14.856 1.00 42.69 284 SER A C 1
ATOM 2203 O O . SER A 1 284 ? 12.594 8.972 -15.386 1.00 42.69 284 SER A O 1
ATOM 2205 N N . ALA A 1 285 ? 12.833 6.730 -15.167 1.00 47.38 285 ALA A N 1
ATOM 2206 C CA . ALA A 1 285 ? 13.809 6.671 -16.249 1.00 47.38 285 ALA A CA 1
ATOM 2207 C C . ALA A 1 285 ? 13.161 7.246 -17.502 1.00 47.38 285 ALA A C 1
ATOM 2209 O O . ALA A 1 285 ? 11.980 6.999 -17.771 1.00 47.38 285 ALA A O 1
ATOM 2210 N N . SER A 1 286 ? 13.926 8.037 -18.254 1.00 51.94 286 SER A N 1
ATOM 2211 C CA . SER A 1 286 ? 13.428 8.553 -19.523 1.00 51.94 286 SER A CA 1
ATOM 2212 C C . SER A 1 286 ? 12.900 7.390 -20.368 1.00 51.94 286 SER A C 1
ATOM 2214 O O . SER A 1 286 ? 13.466 6.293 -20.357 1.00 51.94 286 SER A O 1
ATOM 2216 N N . ILE A 1 287 ? 11.821 7.626 -21.114 1.00 54.97 287 ILE A N 1
ATOM 2217 C CA . ILE A 1 287 ? 11.257 6.631 -22.037 1.00 54.97 287 ILE A CA 1
ATOM 2218 C C . ILE A 1 287 ? 12.331 6.051 -22.977 1.00 54.97 287 ILE A C 1
ATOM 2220 O O . ILE A 1 287 ? 12.240 4.899 -23.389 1.00 54.97 287 ILE A O 1
ATOM 2224 N N . ASP A 1 288 ? 13.391 6.818 -23.248 1.00 58.72 288 ASP A N 1
ATOM 2225 C CA . ASP A 1 288 ? 14.539 6.420 -24.057 1.00 58.72 288 ASP A CA 1
ATOM 2226 C C . ASP A 1 288 ? 15.468 5.416 -23.353 1.00 58.72 288 ASP A C 1
ATOM 2228 O O . ASP A 1 288 ? 15.928 4.482 -24.006 1.00 58.72 288 ASP A O 1
ATOM 2232 N N . ASN A 1 289 ? 15.709 5.545 -22.039 1.00 56.44 289 ASN A N 1
ATOM 2233 C CA . ASN A 1 289 ? 16.468 4.546 -21.261 1.00 56.44 289 ASN A CA 1
ATOM 2234 C C . ASN A 1 289 ? 15.758 3.180 -21.299 1.00 56.44 289 ASN A C 1
ATOM 2236 O O . ASN A 1 289 ? 16.393 2.128 -21.345 1.00 56.44 289 ASN A O 1
ATOM 2240 N N . TRP A 1 290 ? 14.427 3.198 -21.330 1.00 57.72 290 TRP A N 1
ATOM 2241 C CA . TRP A 1 290 ? 13.613 1.991 -21.367 1.00 57.72 290 TRP A CA 1
ATOM 2242 C C . TRP A 1 290 ? 13.433 1.406 -22.757 1.00 57.72 290 TRP A C 1
ATOM 2244 O O . TRP A 1 290 ? 13.551 0.193 -22.902 1.00 57.72 290 TRP A O 1
ATOM 2254 N N . ARG A 1 291 ? 13.215 2.227 -23.791 1.00 62.88 291 ARG A N 1
ATOM 2255 C CA . ARG A 1 291 ? 13.246 1.750 -25.183 1.00 62.88 291 ARG A CA 1
ATOM 2256 C C . ARG A 1 291 ? 14.551 1.031 -25.480 1.00 62.88 291 ARG A C 1
ATOM 2258 O O . ARG A 1 291 ? 14.507 -0.063 -26.017 1.00 62.88 291 ARG A O 1
ATOM 2265 N N . GLN A 1 292 ? 15.679 1.569 -25.010 1.00 61.72 292 GLN A N 1
ATOM 2266 C CA . GLN A 1 292 ? 16.959 0.870 -25.089 1.00 61.72 292 GLN A CA 1
ATOM 2267 C C . GLN A 1 292 ? 16.894 -0.501 -24.401 1.00 61.72 292 GLN A C 1
ATOM 2269 O O . GLN A 1 292 ? 17.233 -1.501 -25.016 1.00 61.72 292 GLN A O 1
ATOM 2274 N N . LEU A 1 293 ? 16.391 -0.596 -23.170 1.00 60.75 293 LEU A N 1
ATOM 2275 C CA . LEU A 1 293 ? 16.274 -1.880 -22.473 1.00 60.75 293 LEU A CA 1
ATOM 2276 C C . LEU A 1 293 ? 15.418 -2.916 -23.238 1.00 60.75 293 LEU A C 1
ATOM 2278 O O . LEU A 1 293 ? 15.807 -4.081 -23.332 1.00 60.75 293 LEU A O 1
ATOM 2282 N N . TYR A 1 294 ? 14.286 -2.516 -23.824 1.00 63.06 294 TYR A N 1
ATOM 2283 C CA . TYR A 1 294 ? 13.428 -3.416 -24.611 1.00 63.06 294 TYR A CA 1
ATOM 2284 C C . TYR A 1 294 ? 14.032 -3.773 -25.979 1.00 63.06 294 TYR A C 1
ATOM 2286 O O . TYR A 1 294 ? 14.097 -4.953 -26.325 1.00 63.06 294 TYR A O 1
ATOM 2294 N N . ASP A 1 295 ? 14.531 -2.782 -26.723 1.00 64.94 295 ASP A N 1
ATOM 2295 C CA . ASP A 1 295 ? 15.162 -2.974 -28.034 1.00 64.94 295 ASP A CA 1
ATOM 2296 C C . ASP A 1 295 ? 16.374 -3.915 -27.932 1.00 64.94 295 ASP A C 1
ATOM 2298 O O . ASP A 1 295 ? 16.566 -4.785 -28.781 1.00 64.94 295 ASP A O 1
ATOM 2302 N N . PHE A 1 296 ? 17.173 -3.788 -26.867 1.00 59.94 296 PHE A N 1
ATOM 2303 C CA . PHE A 1 296 ? 18.379 -4.593 -26.669 1.00 59.94 296 PHE A CA 1
ATOM 2304 C C . PHE A 1 296 ? 18.117 -5.990 -26.098 1.00 59.94 296 PHE A C 1
ATOM 2306 O O . PHE A 1 296 ? 18.848 -6.922 -26.428 1.00 59.94 296 PHE A O 1
ATOM 2313 N N . THR A 1 297 ? 17.094 -6.169 -25.257 1.00 60.03 297 THR A N 1
ATOM 2314 C CA . THR A 1 297 ? 16.737 -7.503 -24.730 1.00 60.03 297 THR A CA 1
ATOM 2315 C C . THR A 1 297 ? 15.976 -8.350 -25.749 1.00 60.03 297 THR A C 1
ATOM 2317 O O . THR A 1 297 ? 15.820 -9.558 -25.554 1.00 60.03 297 THR A O 1
ATOM 2320 N N . GLY A 1 298 ? 15.488 -7.730 -26.833 1.00 59.69 298 GLY A N 1
ATOM 2321 C CA . GLY A 1 298 ? 14.638 -8.381 -27.828 1.00 59.69 298 GLY A CA 1
ATOM 2322 C C . GLY A 1 298 ? 13.323 -8.893 -27.237 1.00 59.69 298 GLY A C 1
ATOM 2323 O O . GLY A 1 298 ? 12.656 -9.724 -27.854 1.00 59.69 298 GLY A O 1
ATOM 2324 N N . THR A 1 299 ? 12.969 -8.446 -26.028 1.00 58.53 299 THR A N 1
ATOM 2325 C CA . THR A 1 299 ? 11.753 -8.849 -25.331 1.00 58.53 299 THR A CA 1
ATOM 2326 C C . THR A 1 299 ? 10.603 -8.004 -25.871 1.00 58.53 299 THR A C 1
ATOM 2328 O O . THR A 1 299 ? 10.607 -6.785 -25.685 1.00 58.53 299 THR A O 1
ATOM 2331 N N . PRO A 1 300 ? 9.615 -8.601 -26.557 1.00 55.31 300 PRO A N 1
ATOM 2332 C CA . PRO A 1 300 ? 8.459 -7.851 -27.014 1.00 55.31 300 PRO A CA 1
ATOM 2333 C C . PRO A 1 300 ? 7.673 -7.338 -25.807 1.00 55.31 300 PRO A C 1
ATOM 2335 O O . PRO A 1 300 ? 7.451 -8.066 -24.841 1.00 55.31 300 PRO A O 1
ATOM 2338 N N . ILE A 1 301 ? 7.208 -6.092 -25.879 1.00 53.69 301 ILE A N 1
ATOM 2339 C CA . ILE A 1 301 ? 6.222 -5.576 -24.928 1.00 53.69 301 ILE A CA 1
ATOM 2340 C C . ILE A 1 301 ? 4.926 -6.349 -25.193 1.00 53.69 301 ILE A C 1
ATOM 2342 O O . ILE A 1 301 ? 4.229 -6.081 -26.175 1.00 53.69 301 ILE A O 1
ATOM 2346 N N . THR A 1 302 ? 4.632 -7.362 -24.377 1.00 46.47 302 THR A N 1
ATOM 2347 C CA . THR A 1 302 ? 3.440 -8.187 -24.588 1.00 46.47 302 THR A CA 1
ATOM 2348 C C . THR A 1 302 ? 2.195 -7.527 -23.998 1.00 46.47 302 THR A C 1
ATOM 2350 O O . THR A 1 302 ? 2.248 -6.641 -23.142 1.00 46.47 302 THR A O 1
ATOM 2353 N N . THR A 1 303 ? 1.033 -7.939 -24.499 1.00 41.66 303 THR A N 1
ATOM 2354 C CA . THR A 1 303 ? -0.276 -7.443 -24.064 1.00 41.66 303 THR A CA 1
ATOM 2355 C C . THR A 1 303 ? -0.954 -8.347 -23.036 1.00 41.66 303 THR A C 1
ATOM 2357 O O . THR A 1 303 ? -2.014 -7.967 -22.537 1.00 41.66 303 THR A O 1
ATOM 2360 N N . ASN A 1 304 ? -0.367 -9.502 -22.699 1.00 40.97 304 ASN A N 1
ATOM 2361 C CA . ASN A 1 304 ? -0.952 -10.455 -21.759 1.00 40.97 304 ASN A CA 1
ATOM 2362 C C . ASN A 1 304 ? -0.433 -10.184 -20.347 1.00 40.97 304 ASN A C 1
ATOM 2364 O O . ASN A 1 304 ? 0.729 -10.386 -20.012 1.00 40.97 304 ASN A O 1
ATOM 2368 N N . VAL A 1 305 ? -1.340 -9.662 -19.533 1.00 49.66 305 VAL A N 1
ATOM 2369 C CA . VAL A 1 305 ? -1.099 -9.096 -18.209 1.00 49.66 305 VAL A CA 1
ATOM 2370 C C . VAL A 1 305 ? -1.653 -10.087 -17.190 1.00 49.66 305 VAL A C 1
ATOM 2372 O O . VAL A 1 305 ? -2.810 -10.474 -17.320 1.00 49.66 305 VAL A O 1
ATOM 2375 N N . GLN A 1 306 ? -0.867 -10.460 -16.175 1.00 51.22 306 GLN A N 1
ATOM 2376 C CA . GLN A 1 306 ? -1.431 -10.939 -14.910 1.00 51.22 306 GLN A CA 1
ATOM 2377 C C . GLN A 1 306 ? -1.484 -9.712 -13.995 1.00 51.22 306 GLN A C 1
ATOM 2379 O O . GLN A 1 306 ? -0.467 -9.370 -13.383 1.00 51.22 306 GLN A O 1
ATOM 2384 N N . PRO A 1 307 ? -2.613 -8.981 -13.951 1.00 61.44 307 PRO A N 1
ATOM 2385 C CA . PRO A 1 307 ? -2.692 -7.730 -13.228 1.00 61.44 307 PRO A CA 1
ATOM 2386 C C . PRO A 1 307 ? -2.408 -7.987 -11.749 1.00 61.44 307 PRO A C 1
ATOM 2388 O O . PRO A 1 307 ? -2.662 -9.074 -11.243 1.00 61.44 307 PRO A O 1
ATOM 2391 N N . ILE A 1 308 ? -1.955 -6.972 -11.014 1.00 64.25 308 ILE A N 1
ATOM 2392 C CA . ILE A 1 308 ? -1.646 -7.092 -9.577 1.00 64.25 308 ILE A CA 1
ATOM 2393 C C . ILE A 1 308 ? -2.789 -7.717 -8.748 1.00 64.25 308 ILE A C 1
ATOM 2395 O O . ILE A 1 308 ? -2.534 -8.374 -7.745 1.00 64.25 308 ILE A O 1
ATOM 2399 N N . LYS A 1 309 ? -4.044 -7.578 -9.206 1.00 62.31 309 LYS A N 1
ATOM 2400 C CA . LYS A 1 309 ? -5.240 -8.210 -8.621 1.00 62.31 309 LYS A CA 1
ATOM 2401 C C . LYS A 1 309 ? -5.261 -9.745 -8.719 1.00 62.31 309 LYS A C 1
ATOM 2403 O O . LYS A 1 309 ? -6.042 -10.370 -8.025 1.00 62.31 309 LYS A O 1
ATOM 2408 N N . GLU A 1 310 ? -4.476 -10.326 -9.621 1.00 69.25 310 GLU A N 1
ATOM 2409 C CA . GLU A 1 310 ? -4.348 -11.767 -9.868 1.00 69.25 310 GLU A CA 1
ATOM 2410 C C . GLU A 1 310 ? -3.075 -12.344 -9.229 1.00 69.25 310 GLU A C 1
ATOM 2412 O O . GLU A 1 310 ? -2.847 -13.548 -9.313 1.00 69.25 310 GLU A O 1
ATOM 2417 N N . VAL A 1 311 ? -2.242 -11.508 -8.587 1.00 72.69 311 VAL A N 1
ATOM 2418 C CA . VAL A 1 311 ? -1.085 -11.964 -7.791 1.00 72.69 311 VAL A CA 1
ATOM 2419 C C . VAL A 1 311 ? -1.548 -12.665 -6.515 1.00 72.69 311 VAL A C 1
ATOM 2421 O O . VAL A 1 311 ? -0.920 -13.621 -6.065 1.00 72.69 311 VAL A O 1
ATOM 2424 N N . PHE A 1 312 ? -2.674 -12.217 -5.964 1.00 82.50 312 PHE A N 1
ATOM 2425 C CA . PHE A 1 312 ? -3.350 -12.839 -4.835 1.00 82.50 312 PHE A CA 1
ATOM 2426 C C . PHE A 1 312 ? -4.794 -13.153 -5.223 1.00 82.50 312 PHE A C 1
ATOM 2428 O O . PHE A 1 312 ? -5.396 -12.440 -6.019 1.00 82.50 312 PHE A O 1
ATOM 2435 N N . SER A 1 313 ? -5.362 -14.204 -4.641 1.00 81.94 313 SER A N 1
ATOM 2436 C CA . SER A 1 313 ? -6.766 -14.578 -4.822 1.00 81.94 313 SER A CA 1
ATOM 2437 C C . SER A 1 313 ? -7.494 -14.524 -3.484 1.00 81.94 313 SER A C 1
ATOM 2439 O O . SER A 1 313 ? -6.972 -15.029 -2.490 1.00 81.94 313 SER A O 1
ATOM 2441 N N . GLY A 1 314 ? -8.704 -13.973 -3.462 1.00 84.31 314 GLY A N 1
ATOM 2442 C CA . GLY A 1 314 ? -9.541 -13.927 -2.267 1.00 84.31 314 GLY A CA 1
ATOM 2443 C C . GLY A 1 314 ? -10.870 -13.230 -2.538 1.00 84.31 314 GLY A C 1
ATOM 2444 O O . GLY A 1 314 ? -10.928 -12.294 -3.332 1.00 84.31 314 GLY A O 1
ATOM 2445 N N . GLU A 1 315 ? -11.936 -13.682 -1.879 1.00 88.56 315 GLU A N 1
ATOM 2446 C CA . GLU A 1 315 ? -13.276 -13.074 -1.981 1.00 88.56 315 GLU A CA 1
ATOM 2447 C C . GLU A 1 315 ? -13.328 -11.665 -1.371 1.00 88.56 315 GLU A C 1
ATOM 2449 O O . GLU A 1 315 ? -14.189 -10.860 -1.709 1.00 88.56 315 GLU A O 1
ATOM 2454 N N . ASN A 1 316 ? -12.376 -11.353 -0.494 1.00 92.88 316 ASN A N 1
ATOM 2455 C CA . ASN A 1 316 ? -12.216 -10.056 0.150 1.00 92.88 316 ASN A CA 1
ATOM 2456 C C . ASN A 1 316 ? -11.468 -9.026 -0.717 1.00 92.88 316 ASN A C 1
ATOM 2458 O O . ASN A 1 316 ? -11.277 -7.888 -0.283 1.00 92.88 316 ASN A O 1
ATOM 2462 N N . ILE A 1 317 ? -11.008 -9.403 -1.916 1.00 93.50 317 ILE A N 1
ATOM 2463 C CA . ILE A 1 317 ? -10.305 -8.500 -2.830 1.00 93.50 317 ILE A CA 1
ATOM 2464 C C . ILE A 1 317 ? -11.327 -7.707 -3.655 1.00 93.50 317 ILE A C 1
ATOM 2466 O O . ILE A 1 317 ? -12.130 -8.281 -4.388 1.00 93.50 317 ILE A O 1
ATOM 2470 N N . LEU A 1 318 ? -11.259 -6.374 -3.590 1.00 92.31 318 LEU A N 1
ATOM 2471 C CA . LEU A 1 318 ? -12.128 -5.490 -4.365 1.00 92.31 318 LEU A CA 1
ATOM 2472 C C . LEU A 1 318 ? -11.912 -5.697 -5.870 1.00 92.31 318 LEU A C 1
ATOM 2474 O O . LEU A 1 318 ? -10.824 -5.450 -6.403 1.00 92.31 318 LEU A O 1
ATOM 2478 N N . ASN A 1 319 ? -12.979 -6.077 -6.573 1.00 88.25 319 ASN A N 1
ATOM 2479 C CA . ASN A 1 319 ? -12.971 -6.160 -8.025 1.00 88.25 319 ASN A CA 1
ATOM 2480 C C . ASN A 1 319 ? -13.360 -4.813 -8.647 1.00 88.25 319 ASN A C 1
ATOM 2482 O O . ASN A 1 319 ? -14.531 -4.465 -8.735 1.00 88.25 319 ASN A O 1
ATOM 2486 N N . TRP A 1 320 ? -12.386 -4.071 -9.171 1.00 84.25 320 TRP A N 1
ATOM 2487 C CA . TRP A 1 320 ? -12.655 -2.791 -9.837 1.00 84.25 320 TRP A CA 1
ATOM 2488 C C . TRP A 1 320 ? -13.579 -2.873 -11.058 1.00 84.25 320 TRP A C 1
ATOM 2490 O O . TRP A 1 320 ? -14.089 -1.843 -11.478 1.00 84.25 320 TRP A O 1
ATOM 2500 N N . GLN A 1 321 ? -13.797 -4.056 -11.639 1.00 78.81 321 GLN A N 1
ATOM 2501 C CA . GLN A 1 321 ? -14.744 -4.222 -12.750 1.00 78.81 321 GLN A CA 1
ATOM 2502 C C . GLN A 1 321 ? -16.206 -4.136 -12.300 1.00 78.81 321 GLN A C 1
ATOM 2504 O O . GLN A 1 321 ? -17.079 -3.936 -13.135 1.00 78.81 321 GLN A O 1
ATOM 2509 N N . THR A 1 322 ? -16.480 -4.288 -11.001 1.00 79.75 322 THR A N 1
ATOM 2510 C CA . THR A 1 322 ? -17.834 -4.180 -10.442 1.00 79.75 322 THR A CA 1
ATOM 2511 C C . THR A 1 322 ? -18.135 -2.785 -9.897 1.00 79.75 322 THR A C 1
ATOM 2513 O O . THR A 1 322 ? -19.213 -2.571 -9.352 1.00 79.75 322 THR A O 1
ATOM 2516 N N . VAL A 1 323 ? -17.190 -1.845 -9.997 1.00 80.38 323 VAL A N 1
ATOM 2517 C CA . VAL A 1 323 ? -17.335 -0.475 -9.492 1.00 80.38 323 VAL A CA 1
ATOM 2518 C C . VAL A 1 323 ? -17.620 0.452 -10.671 1.00 80.38 323 VAL A C 1
ATOM 2520 O O . VAL A 1 323 ? -16.761 0.641 -11.532 1.00 80.38 323 VAL A O 1
ATOM 2523 N N . GLY A 1 324 ? -18.826 1.018 -10.707 1.00 69.94 324 GLY A N 1
ATOM 2524 C CA . GLY A 1 324 ? -19.176 2.106 -11.618 1.00 69.94 324 GLY A CA 1
ATOM 2525 C C . GLY A 1 324 ? -18.665 3.441 -11.080 1.00 69.94 324 GLY A C 1
ATOM 2526 O O . GLY A 1 324 ? -18.748 3.693 -9.878 1.00 69.94 324 GLY A O 1
ATOM 2527 N N . PHE A 1 325 ? -18.124 4.277 -11.963 1.00 70.56 325 PHE A N 1
ATOM 2528 C CA . PHE A 1 325 ? -17.788 5.665 -11.655 1.00 70.56 325 PHE A CA 1
ATOM 2529 C C . PHE A 1 325 ? -18.722 6.556 -12.473 1.00 70.56 325 PHE A C 1
ATOM 2531 O O . PHE A 1 325 ? -18.669 6.506 -13.702 1.00 70.56 325 PHE A O 1
ATOM 2538 N N . ASP A 1 326 ? -19.573 7.317 -11.785 1.00 56.19 326 ASP A N 1
ATOM 2539 C CA . ASP A 1 326 ? -20.431 8.346 -12.387 1.00 56.19 326 ASP A CA 1
ATOM 2540 C C . ASP A 1 326 ? -19.635 9.626 -12.716 1.00 56.19 326 ASP A C 1
ATOM 2542 O O . ASP A 1 326 ? -18.771 10.036 -11.894 1.00 56.19 326 ASP A O 1
#

Organism: NCBI:txid2099670